Protein AF-A0A5B0Q0F6-F1 (afdb_monomer)

Structure (mmCIF, N/CA/C/O backbone):
data_AF-A0A5B0Q0F6-F1
#
_entry.id   AF-A0A5B0Q0F6-F1
#
loop_
_atom_site.group_PDB
_atom_site.id
_atom_site.type_symbol
_atom_site.label_atom_id
_atom_site.label_alt_id
_atom_site.label_comp_id
_atom_site.label_asym_id
_atom_site.label_entity_id
_atom_site.label_seq_id
_atom_site.pdbx_PDB_ins_code
_atom_site.Cartn_x
_atom_site.Cartn_y
_atom_site.Cartn_z
_atom_site.occupancy
_atom_site.B_iso_or_equiv
_atom_site.auth_seq_id
_atom_site.auth_comp_id
_atom_site.auth_asym_id
_atom_site.auth_atom_id
_atom_site.pdbx_PDB_model_num
ATOM 1 N N . MET A 1 1 ? -13.637 1.872 -4.026 1.00 59.06 1 MET A N 1
ATOM 2 C CA . MET A 1 1 ? -12.327 2.563 -4.069 1.00 59.06 1 MET A CA 1
ATOM 3 C C . MET A 1 1 ? -12.405 4.078 -3.930 1.00 59.06 1 MET A C 1
ATOM 5 O O . MET A 1 1 ? -11.967 4.557 -2.901 1.00 59.06 1 MET A O 1
ATOM 9 N N . LYS A 1 2 ? -12.995 4.832 -4.878 1.00 70.94 2 LYS A N 1
ATOM 10 C CA . LYS A 1 2 ? -13.028 6.317 -4.838 1.00 70.94 2 LYS A CA 1
ATOM 11 C C . LYS A 1 2 ? -13.429 6.903 -3.477 1.00 70.94 2 LYS A C 1
ATOM 13 O O . LYS A 1 2 ? -12.793 7.829 -2.999 1.00 70.94 2 LYS A O 1
ATOM 18 N N . THR A 1 3 ? -14.449 6.335 -2.843 1.00 67.31 3 THR A N 1
ATOM 19 C CA . THR A 1 3 ? -14.882 6.739 -1.502 1.00 67.31 3 THR A CA 1
ATOM 20 C C . THR A 1 3 ? -13.831 6.491 -0.426 1.00 67.31 3 THR A C 1
ATOM 22 O O . THR A 1 3 ? -13.561 7.393 0.353 1.00 67.31 3 THR A O 1
ATOM 25 N N . LEU A 1 4 ? -13.244 5.293 -0.387 1.00 66.88 4 LEU A N 1
ATOM 26 C CA . LEU A 1 4 ? -12.227 4.925 0.602 1.00 66.88 4 LEU A CA 1
ATOM 27 C C . LEU A 1 4 ? -10.978 5.794 0.446 1.00 66.88 4 LEU A C 1
ATOM 29 O O . LEU A 1 4 ? -10.485 6.324 1.432 1.00 66.88 4 LEU A O 1
ATOM 33 N N . LEU A 1 5 ? -10.541 6.022 -0.795 1.00 70.62 5 LEU A N 1
ATOM 34 C CA . LEU A 1 5 ? -9.447 6.945 -1.096 1.00 70.62 5 LEU A CA 1
ATOM 35 C C . LEU A 1 5 ? -9.773 8.360 -0.620 1.00 70.62 5 LEU A C 1
ATOM 37 O O . LEU A 1 5 ? -8.996 8.939 0.123 1.00 70.62 5 LEU A O 1
ATOM 41 N N . ARG A 1 6 ? -10.971 8.874 -0.927 1.00 75.12 6 ARG A N 1
ATOM 42 C CA . ARG A 1 6 ? -11.402 10.198 -0.459 1.00 75.12 6 ARG A CA 1
ATOM 43 C C . ARG A 1 6 ? -11.436 10.301 1.069 1.00 75.12 6 ARG A C 1
ATOM 45 O O . ARG A 1 6 ? -11.128 11.361 1.602 1.00 75.12 6 ARG A O 1
ATOM 52 N N . ILE A 1 7 ? -11.855 9.247 1.771 1.00 69.50 7 ILE A N 1
ATOM 53 C CA . ILE A 1 7 ? -11.843 9.209 3.241 1.00 69.50 7 ILE A CA 1
ATOM 54 C C . ILE A 1 7 ? -10.400 9.228 3.743 1.00 69.50 7 ILE A C 1
ATOM 56 O O . ILE A 1 7 ? -10.080 10.061 4.585 1.00 69.50 7 ILE A O 1
ATOM 60 N N . SER A 1 8 ? -9.537 8.371 3.192 1.00 73.62 8 SER A N 1
ATOM 61 C CA . SER A 1 8 ? -8.112 8.314 3.531 1.00 73.62 8 SER A CA 1
ATOM 62 C C . SER A 1 8 ? -7.435 9.674 3.319 1.00 73.62 8 SER A C 1
ATOM 64 O O . SER A 1 8 ? -6.850 10.225 4.249 1.00 73.62 8 SER A O 1
ATOM 66 N N . ASP A 1 9 ? -7.628 10.298 2.156 1.00 76.25 9 ASP A N 1
ATOM 67 C CA . ASP A 1 9 ? -7.061 11.612 1.839 1.00 76.25 9 ASP A CA 1
ATOM 68 C C . ASP A 1 9 ? -7.563 12.708 2.791 1.00 76.25 9 ASP A C 1
ATOM 70 O O . ASP A 1 9 ? -6.773 13.512 3.275 1.00 76.25 9 ASP A O 1
ATOM 74 N N . LYS A 1 10 ? -8.866 12.734 3.106 1.00 73.44 10 LYS A N 1
ATOM 75 C CA . LYS A 1 10 ? -9.452 13.775 3.970 1.00 73.44 10 LYS A CA 1
ATOM 76 C C . LYS A 1 10 ? -9.156 13.600 5.457 1.00 73.44 10 LYS A C 1
ATOM 78 O O . LYS A 1 10 ? -9.186 14.588 6.184 1.00 73.44 10 LYS A O 1
ATOM 83 N N . LYS A 1 11 ? -9.008 12.363 5.933 1.00 72.31 11 LYS A N 1
ATOM 84 C CA . LYS A 1 11 ? -8.959 12.052 7.372 1.00 72.31 11 LYS A CA 1
ATOM 85 C C . LYS A 1 11 ? -7.580 11.624 7.856 1.00 72.31 11 LYS A C 1
ATOM 87 O O . LYS A 1 11 ? -7.286 11.834 9.023 1.00 72.31 11 LYS A O 1
ATOM 92 N N . ILE A 1 12 ? -6.764 11.041 6.982 1.00 78.00 12 ILE A N 1
ATOM 93 C CA . ILE A 1 12 ? -5.438 10.508 7.319 1.00 78.00 12 ILE A CA 1
ATOM 94 C C . ILE A 1 12 ? -4.343 11.365 6.675 1.00 78.00 12 ILE A C 1
ATOM 96 O O . ILE A 1 12 ? -3.329 11.634 7.306 1.00 78.00 12 ILE A O 1
ATOM 100 N N . ASN A 1 13 ? -4.559 11.825 5.436 1.00 82.12 13 ASN A N 1
ATOM 101 C CA . ASN A 1 13 ? -3.624 12.666 4.681 1.00 82.12 13 ASN A CA 1
ATOM 102 C C . ASN A 1 13 ? -2.187 12.101 4.628 1.00 82.12 13 ASN A C 1
ATOM 104 O O . ASN A 1 13 ? -1.213 12.758 5.001 1.00 82.12 13 ASN A O 1
ATOM 108 N N . LEU A 1 14 ? -2.039 10.872 4.119 1.00 84.19 14 LEU A N 1
ATOM 109 C CA . LEU A 1 14 ? -0.726 10.223 4.010 1.00 84.19 14 LEU A CA 1
ATOM 110 C C . LEU A 1 14 ? 0.275 10.986 3.126 1.00 84.19 14 LEU A C 1
ATOM 112 O O . LEU A 1 14 ? 1.475 10.825 3.315 1.00 84.19 14 LEU A O 1
ATOM 116 N N . GLU A 1 15 ? -0.172 11.835 2.194 1.00 85.25 15 GLU A N 1
ATOM 117 C CA . GLU A 1 15 ? 0.733 12.632 1.343 1.00 85.25 15 GLU A CA 1
ATOM 118 C C . GLU A 1 15 ? 1.610 13.596 2.165 1.00 85.25 15 GLU A C 1
ATOM 120 O O . GLU A 1 15 ? 2.719 13.913 1.743 1.00 85.25 15 GLU A O 1
ATOM 125 N N . GLY A 1 16 ? 1.157 14.019 3.353 1.00 84.50 16 GLY A N 1
ATOM 126 C CA . GLY A 1 16 ? 1.960 14.817 4.283 1.00 84.50 16 GLY A CA 1
ATOM 127 C C . GLY A 1 16 ? 2.971 14.005 5.104 1.00 84.50 16 GLY A C 1
ATOM 128 O O . GLY A 1 16 ? 3.859 14.589 5.721 1.00 84.50 16 GLY A O 1
ATOM 129 N N . ASN A 1 17 ? 2.867 12.672 5.123 1.00 87.56 17 ASN A N 1
ATOM 130 C CA . ASN A 1 17 ? 3.748 11.813 5.909 1.00 87.56 17 ASN A CA 1
ATOM 131 C C . ASN A 1 17 ? 5.067 11.526 5.146 1.00 87.56 17 ASN A C 1
ATOM 133 O O . ASN A 1 17 ? 5.018 11.062 3.999 1.00 87.56 17 ASN A O 1
ATOM 137 N N . PRO A 1 18 ? 6.256 11.757 5.741 1.00 89.06 18 PRO A N 1
ATOM 138 C CA . PRO A 1 18 ? 7.542 11.502 5.082 1.00 89.06 18 PRO A CA 1
ATOM 139 C C . PRO A 1 18 ? 7.825 10.030 4.748 1.00 89.06 18 PRO A C 1
ATOM 141 O O . PRO A 1 18 ? 8.475 9.766 3.734 1.00 89.06 18 PRO A O 1
ATOM 144 N N . LEU A 1 19 ? 7.339 9.075 5.551 1.00 89.12 19 LEU A N 1
ATOM 145 C CA . LEU A 1 19 ? 7.477 7.639 5.265 1.00 89.12 19 LEU A CA 1
ATOM 146 C C . LEU A 1 19 ? 6.750 7.287 3.963 1.00 89.12 19 LEU A C 1
ATOM 148 O O . LEU A 1 19 ? 7.284 6.586 3.109 1.00 89.12 19 LEU A O 1
ATOM 152 N N . PHE A 1 20 ? 5.554 7.841 3.763 1.00 91.44 20 PHE A N 1
ATOM 153 C CA . PHE A 1 20 ? 4.796 7.624 2.536 1.00 91.44 20 PHE A CA 1
ATOM 154 C C . PHE A 1 20 ? 5.386 8.408 1.357 1.00 91.44 20 PHE A C 1
ATOM 156 O O . PHE A 1 20 ? 5.782 7.831 0.347 1.00 91.44 20 PHE A O 1
ATOM 163 N N . SER A 1 21 ? 5.458 9.734 1.467 1.00 89.81 21 SER A N 1
ATOM 164 C CA . SER A 1 21 ? 5.807 10.604 0.338 1.00 89.81 21 SER A CA 1
ATOM 165 C C . SER A 1 21 ? 7.259 10.445 -0.118 1.00 89.81 21 SER A C 1
ATOM 167 O O . SER A 1 21 ? 7.512 10.322 -1.318 1.00 89.81 21 SER A O 1
ATOM 169 N N . LYS A 1 22 ? 8.217 10.416 0.817 1.00 89.56 22 LYS A N 1
ATOM 170 C CA . LYS A 1 22 ? 9.650 10.352 0.500 1.00 89.56 22 LYS A CA 1
ATOM 171 C C . LYS A 1 22 ? 10.151 8.915 0.460 1.00 89.56 22 LYS A C 1
ATOM 173 O O . LYS A 1 22 ? 10.698 8.485 -0.553 1.00 89.56 22 LYS A O 1
ATOM 178 N N . GLN A 1 23 ? 9.971 8.170 1.551 1.00 91.12 23 GLN A N 1
ATOM 179 C CA . GLN A 1 23 ? 10.625 6.866 1.675 1.00 91.12 23 GLN A CA 1
ATOM 180 C C . GLN A 1 23 ? 9.998 5.794 0.789 1.00 91.12 23 GLN A C 1
ATOM 182 O O . GLN A 1 23 ? 10.740 4.971 0.263 1.00 91.12 23 GLN A O 1
ATOM 187 N N . LEU A 1 24 ? 8.678 5.823 0.592 1.00 92.25 24 LEU A N 1
ATOM 188 C CA . LEU A 1 24 ? 7.997 4.908 -0.317 1.00 92.25 24 LEU A CA 1
ATOM 189 C C . LEU A 1 24 ? 7.933 5.478 -1.739 1.00 92.25 24 LEU A C 1
ATOM 191 O O . LEU A 1 24 ? 8.562 4.942 -2.646 1.00 92.25 24 LEU A O 1
ATOM 195 N N . ILE A 1 25 ? 7.190 6.569 -1.953 1.00 95.25 25 ILE A N 1
ATOM 196 C CA . ILE A 1 25 ? 6.821 7.010 -3.308 1.00 95.25 25 ILE A CA 1
ATOM 197 C C . ILE A 1 25 ? 8.011 7.552 -4.108 1.00 95.25 25 ILE A C 1
ATOM 199 O O . ILE A 1 25 ? 8.241 7.084 -5.223 1.00 95.25 25 ILE A O 1
ATOM 203 N N . GLN A 1 26 ? 8.779 8.508 -3.573 1.00 93.62 26 GLN A N 1
ATOM 204 C CA . GLN A 1 26 ? 9.927 9.070 -4.305 1.00 93.62 26 GLN A CA 1
ATOM 205 C C . GLN A 1 26 ? 11.010 8.017 -4.555 1.00 93.62 26 GLN A C 1
ATOM 207 O O . GLN A 1 26 ? 11.518 7.904 -5.670 1.00 93.62 26 GLN A O 1
ATOM 212 N N . ARG A 1 27 ? 11.334 7.203 -3.542 1.00 94.44 27 ARG A N 1
ATOM 213 C CA . ARG A 1 27 ? 12.318 6.124 -3.690 1.00 94.44 27 ARG A CA 1
ATOM 214 C C . ARG A 1 27 ? 11.879 5.095 -4.731 1.00 94.44 27 ARG A C 1
ATOM 216 O O . ARG A 1 27 ? 12.689 4.696 -5.565 1.00 94.44 27 ARG A O 1
ATOM 223 N N . LEU A 1 28 ? 10.605 4.699 -4.718 1.00 93.69 28 LEU A N 1
ATOM 224 C CA . LEU A 1 28 ? 10.065 3.770 -5.706 1.00 93.69 28 LEU A CA 1
ATOM 225 C C . LEU A 1 28 ? 10.138 4.362 -7.113 1.00 93.69 28 LEU A C 1
ATOM 227 O O . LEU A 1 28 ? 10.526 3.659 -8.039 1.00 93.69 28 LEU A O 1
ATOM 231 N N . GLN A 1 29 ? 9.831 5.649 -7.279 1.00 94.19 29 GLN A N 1
ATOM 232 C CA . GLN A 1 29 ? 9.941 6.313 -8.575 1.00 94.19 29 GLN A CA 1
ATOM 233 C C . GLN A 1 29 ? 11.372 6.240 -9.130 1.00 94.19 29 GLN A C 1
ATOM 235 O O . GLN A 1 29 ? 11.552 5.825 -10.273 1.00 94.19 29 GLN A O 1
ATOM 240 N N . ILE A 1 30 ? 12.384 6.554 -8.314 1.00 93.81 30 ILE A N 1
ATOM 241 C CA . ILE A 1 30 ? 13.802 6.477 -8.708 1.00 93.81 30 ILE A CA 1
ATOM 242 C C . ILE A 1 30 ? 14.178 5.051 -9.140 1.00 93.81 30 ILE A C 1
ATOM 244 O O . ILE A 1 30 ? 14.847 4.854 -10.158 1.00 93.81 30 ILE A O 1
ATOM 248 N N . ILE A 1 31 ? 13.729 4.045 -8.386 1.00 92.06 31 ILE A N 1
ATOM 249 C CA . ILE A 1 31 ? 13.982 2.631 -8.686 1.00 92.06 31 ILE A CA 1
ATOM 250 C C . ILE A 1 31 ? 13.322 2.221 -10.004 1.00 92.0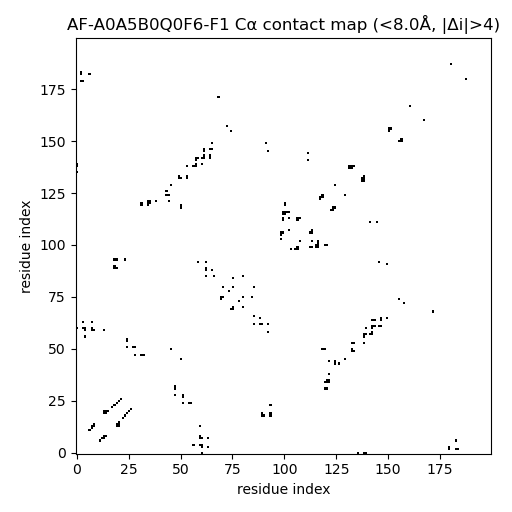6 31 ILE A C 1
ATOM 252 O O . ILE A 1 31 ? 13.969 1.601 -10.845 1.00 92.06 31 ILE A O 1
ATOM 256 N N . LEU A 1 32 ? 12.059 2.592 -10.218 1.00 90.75 32 LEU A N 1
ATOM 257 C CA . LEU A 1 32 ? 11.341 2.281 -11.453 1.00 90.75 32 LEU A CA 1
ATOM 258 C C . LEU A 1 32 ? 11.999 2.949 -12.666 1.00 90.75 32 LEU A C 1
ATOM 260 O O . LEU A 1 32 ? 12.172 2.305 -13.697 1.00 90.75 32 LEU A O 1
ATOM 264 N N . GLU A 1 33 ? 12.419 4.209 -12.547 1.00 90.81 33 GLU A N 1
ATOM 265 C CA . GLU A 1 33 ? 13.146 4.911 -13.612 1.00 90.81 33 GLU A CA 1
ATOM 266 C C . GLU A 1 33 ? 14.483 4.228 -13.928 1.00 90.81 33 GLU A C 1
ATOM 268 O O . GLU A 1 33 ? 14.843 4.074 -15.097 1.00 90.81 33 GLU A O 1
ATOM 273 N N . THR A 1 34 ? 15.196 3.769 -12.898 1.00 90.00 34 THR A N 1
ATOM 274 C CA . THR A 1 34 ? 16.465 3.042 -13.045 1.00 90.00 34 THR A CA 1
ATOM 275 C C . THR A 1 34 ? 16.255 1.690 -13.728 1.00 90.00 34 THR A C 1
ATOM 277 O O . THR A 1 34 ? 16.924 1.386 -14.715 1.00 90.00 34 THR A O 1
ATOM 280 N N . ASN A 1 35 ? 15.280 0.902 -13.269 1.00 87.44 35 ASN A N 1
ATOM 281 C CA . ASN A 1 35 ? 14.977 -0.414 -13.833 1.00 87.44 35 ASN A CA 1
ATOM 282 C C . ASN A 1 35 ? 14.481 -0.318 -15.280 1.00 87.44 35 ASN A C 1
ATOM 284 O O . ASN A 1 35 ? 14.846 -1.150 -16.111 1.00 87.44 35 ASN A O 1
ATOM 288 N N . LEU A 1 36 ? 13.694 0.713 -15.606 1.00 84.75 36 LEU A N 1
ATOM 289 C CA . LEU A 1 36 ? 13.218 0.950 -16.967 1.00 84.75 36 LEU A CA 1
ATOM 290 C C . LEU A 1 36 ? 14.374 1.257 -17.930 1.00 84.75 36 LEU A C 1
ATOM 292 O O . LEU A 1 36 ? 14.376 0.760 -19.056 1.00 84.75 36 LEU A O 1
ATOM 296 N N . ARG A 1 37 ? 15.372 2.044 -17.498 1.00 84.38 37 ARG A N 1
ATOM 297 C CA . ARG A 1 37 ? 16.568 2.352 -18.309 1.00 84.38 37 ARG A CA 1
ATOM 298 C C . ARG A 1 37 ? 17.400 1.108 -18.611 1.00 84.38 37 ARG A C 1
ATOM 300 O O . ARG A 1 37 ? 17.924 0.992 -19.714 1.00 84.38 37 ARG A O 1
ATOM 307 N N . SER A 1 38 ? 17.483 0.186 -17.656 1.00 80.88 38 SER A N 1
ATOM 308 C CA . SER A 1 38 ? 18.230 -1.071 -17.781 1.00 80.88 38 SER A CA 1
ATOM 309 C C . SER A 1 38 ? 17.466 -2.172 -18.535 1.00 80.88 38 SER A C 1
ATOM 311 O O . SER A 1 38 ? 18.017 -3.244 -18.780 1.00 80.88 38 SER A O 1
ATOM 313 N N . CYS A 1 39 ? 16.201 -1.946 -18.906 1.00 74.00 39 CYS A N 1
ATOM 314 C CA . CYS A 1 39 ? 15.372 -2.947 -19.572 1.00 74.00 39 CYS A CA 1
ATOM 315 C C . CYS A 1 39 ? 15.702 -3.057 -21.074 1.00 74.00 39 CYS A C 1
ATOM 317 O O . CYS A 1 39 ? 15.557 -2.100 -21.837 1.00 74.00 39 CYS A O 1
ATOM 319 N N . VAL A 1 40 ? 16.103 -4.256 -21.512 1.00 64.69 40 VAL A N 1
ATOM 320 C CA . VAL A 1 40 ? 16.495 -4.551 -22.906 1.00 64.69 40 VAL A CA 1
ATOM 321 C C . VAL A 1 40 ? 15.284 -4.599 -23.857 1.00 64.69 40 VAL A C 1
ATOM 323 O O . VAL A 1 40 ? 15.408 -4.291 -25.042 1.00 64.69 40 VAL A O 1
ATOM 326 N N . HIS A 1 41 ? 14.087 -4.919 -23.350 1.00 63.12 41 HIS A N 1
ATOM 327 C CA . HIS A 1 41 ? 12.860 -5.047 -24.145 1.00 63.12 41 HIS A CA 1
ATOM 328 C C . HIS A 1 41 ? 11.873 -3.910 -23.846 1.00 63.12 41 HIS A C 1
ATOM 330 O O . HIS A 1 41 ? 11.037 -4.003 -22.954 1.00 63.12 41 HIS A O 1
ATOM 336 N N . LYS A 1 42 ? 11.942 -2.832 -24.636 1.00 57.25 42 LYS A N 1
ATOM 337 C CA . LYS A 1 42 ? 11.097 -1.625 -24.501 1.00 57.25 42 LYS A CA 1
ATOM 338 C C . LYS A 1 42 ? 9.648 -1.785 -25.000 1.00 57.25 42 LYS A C 1
ATOM 340 O O . LYS A 1 42 ? 8.967 -0.793 -25.257 1.00 57.25 42 LYS A O 1
ATOM 345 N N . THR A 1 43 ? 9.152 -3.001 -25.219 1.00 53.50 43 THR A N 1
ATOM 346 C CA . THR A 1 43 ? 7.804 -3.208 -25.768 1.00 53.50 43 THR A CA 1
ATOM 347 C C . THR A 1 43 ? 6.729 -2.925 -24.713 1.00 53.50 43 THR A C 1
ATOM 349 O O . THR A 1 43 ? 6.681 -3.584 -23.683 1.00 53.50 43 THR A O 1
ATOM 352 N N . ARG A 1 44 ? 5.871 -1.921 -24.987 1.00 58.00 44 ARG A N 1
ATOM 353 C CA . ARG A 1 44 ? 4.713 -1.462 -24.178 1.00 58.00 44 ARG A CA 1
ATOM 354 C C . ARG A 1 44 ? 4.916 -1.596 -22.660 1.00 58.00 44 ARG A C 1
ATOM 356 O O . ARG A 1 44 ? 4.136 -2.244 -21.964 1.00 58.00 44 ARG A O 1
ATOM 363 N N . THR A 1 45 ? 5.955 -0.953 -22.143 1.00 61.91 45 THR A N 1
ATOM 364 C CA . THR A 1 45 ? 6.161 -0.814 -20.699 1.00 61.91 45 THR A CA 1
ATOM 365 C C . THR A 1 45 ? 5.053 0.055 -20.102 1.00 61.91 45 THR A C 1
ATOM 367 O O . THR A 1 45 ? 4.719 1.099 -20.666 1.00 61.91 45 THR A O 1
ATOM 370 N N . LEU A 1 46 ? 4.473 -0.373 -18.974 1.00 68.75 46 LEU A N 1
ATOM 371 C CA . LEU A 1 46 ? 3.516 0.437 -18.214 1.00 68.75 46 LEU A CA 1
ATOM 372 C C . LEU A 1 46 ? 4.162 1.790 -17.871 1.00 68.75 46 LEU A C 1
ATOM 374 O O . LEU A 1 46 ? 5.325 1.819 -17.465 1.00 68.75 46 LEU A O 1
ATOM 378 N N . ASP A 1 47 ? 3.423 2.892 -18.008 1.00 81.38 47 ASP A N 1
ATOM 379 C CA . ASP A 1 47 ? 3.913 4.200 -17.564 1.00 81.38 47 ASP A CA 1
ATOM 380 C C . ASP A 1 47 ? 4.202 4.135 -16.054 1.00 81.38 47 ASP A C 1
ATOM 382 O O . ASP A 1 47 ? 3.350 3.709 -15.267 1.00 81.38 47 ASP A O 1
ATOM 386 N N . ILE A 1 48 ? 5.400 4.567 -15.649 1.00 87.00 48 ILE A N 1
ATOM 387 C CA . ILE A 1 48 ? 5.823 4.665 -14.245 1.00 87.00 48 ILE A CA 1
ATOM 388 C C . ILE A 1 48 ? 4.768 5.407 -13.422 1.00 87.00 48 ILE A C 1
ATOM 390 O O . ILE A 1 48 ? 4.475 5.004 -12.298 1.00 87.00 48 ILE A O 1
ATOM 394 N N . LYS A 1 49 ? 4.123 6.432 -13.993 1.00 88.69 49 LYS A N 1
ATOM 395 C CA . LYS A 1 49 ? 3.041 7.174 -13.331 1.00 88.69 49 LYS A CA 1
ATOM 396 C C . LYS A 1 49 ? 1.884 6.270 -12.914 1.00 88.69 49 LYS A C 1
ATOM 398 O O . LYS A 1 49 ? 1.333 6.454 -11.833 1.00 88.69 49 LYS A O 1
ATOM 403 N N . ILE A 1 50 ? 1.535 5.280 -13.734 1.00 86.75 50 ILE A N 1
ATOM 404 C CA . ILE A 1 50 ? 0.461 4.326 -13.434 1.00 86.75 50 ILE A CA 1
ATOM 405 C C . ILE A 1 50 ? 0.890 3.392 -12.303 1.00 86.75 50 ILE A C 1
ATOM 407 O O . ILE A 1 50 ? 0.104 3.153 -11.390 1.00 86.75 50 ILE A O 1
ATOM 411 N N . ILE A 1 51 ? 2.136 2.910 -12.320 1.00 89.00 51 ILE A N 1
ATOM 412 C CA . ILE A 1 51 ? 2.682 2.053 -11.254 1.00 89.00 51 ILE A CA 1
ATOM 413 C C . ILE A 1 51 ? 2.694 2.804 -9.919 1.00 89.00 51 ILE A C 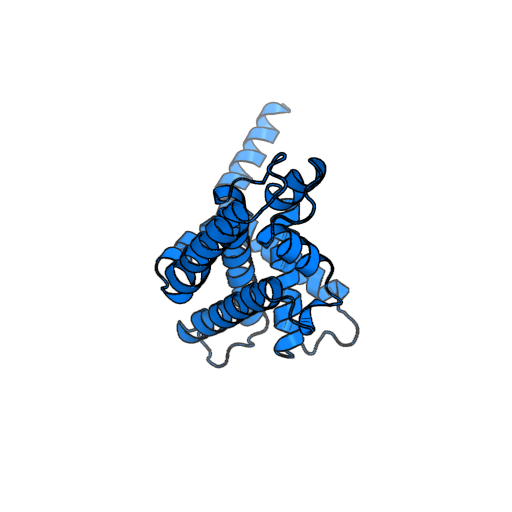1
ATOM 415 O O . ILE A 1 51 ? 2.235 2.286 -8.902 1.00 89.00 51 ILE A O 1
ATOM 419 N N . ILE A 1 52 ? 3.170 4.049 -9.928 1.00 92.12 52 ILE A N 1
ATOM 420 C CA . ILE A 1 52 ? 3.186 4.905 -8.743 1.00 92.12 52 ILE A CA 1
ATOM 421 C C . ILE A 1 52 ? 1.766 5.157 -8.241 1.00 92.12 52 ILE A C 1
ATOM 423 O O . ILE A 1 52 ? 1.513 5.013 -7.046 1.00 92.12 52 ILE A O 1
ATOM 427 N N . GLN A 1 53 ? 0.822 5.476 -9.130 1.00 91.19 53 GLN A N 1
ATOM 428 C CA . GLN A 1 53 ? -0.568 5.684 -8.730 1.00 91.19 53 GLN A CA 1
ATOM 429 C C . GLN A 1 53 ? -1.189 4.414 -8.137 1.00 91.19 53 GLN A C 1
ATOM 431 O O . GLN A 1 53 ? -1.882 4.492 -7.125 1.00 91.19 53 GLN A O 1
ATOM 436 N N . PHE A 1 54 ? -0.896 3.246 -8.712 1.00 91.12 54 PHE A N 1
ATOM 437 C CA . PHE A 1 54 ? -1.315 1.954 -8.174 1.00 91.12 54 PHE A CA 1
ATOM 438 C C . PHE A 1 54 ? -0.815 1.761 -6.735 1.00 91.12 54 PHE A C 1
ATOM 440 O O . PHE A 1 54 ? -1.616 1.489 -5.840 1.00 91.12 54 PHE A O 1
ATOM 447 N N . VAL A 1 55 ? 0.483 1.969 -6.483 1.00 93.62 55 VAL A N 1
ATOM 448 C CA . VAL A 1 55 ? 1.063 1.831 -5.136 1.00 93.62 55 VAL A CA 1
ATOM 449 C C . VAL A 1 55 ? 0.465 2.844 -4.163 1.00 93.62 55 VAL A C 1
ATOM 451 O O . VAL A 1 55 ? 0.122 2.470 -3.038 1.00 93.62 55 VAL A O 1
ATOM 454 N N . LYS A 1 56 ? 0.266 4.101 -4.585 1.00 93.94 56 LYS A N 1
ATOM 455 C CA . LYS A 1 56 ? -0.412 5.122 -3.771 1.00 93.94 56 LYS A CA 1
ATOM 456 C C . LYS A 1 56 ? -1.814 4.675 -3.365 1.00 93.94 56 LYS A C 1
ATOM 458 O O . LYS A 1 56 ? -2.137 4.676 -2.176 1.00 93.94 56 LYS A O 1
ATOM 463 N N . ASP A 1 57 ? -2.633 4.276 -4.333 1.00 91.50 57 ASP A N 1
ATOM 464 C CA . ASP A 1 57 ? -4.038 3.940 -4.106 1.00 91.50 57 ASP A CA 1
ATOM 465 C C . ASP A 1 57 ? -4.192 2.691 -3.234 1.00 91.50 57 ASP A C 1
ATOM 467 O O . ASP A 1 57 ? -5.010 2.664 -2.306 1.00 91.50 57 ASP A O 1
ATOM 471 N N . VAL A 1 58 ? -3.384 1.662 -3.505 1.00 92.38 58 VAL A N 1
ATOM 472 C CA . VAL A 1 58 ? -3.385 0.425 -2.721 1.00 92.38 58 VAL A CA 1
ATOM 473 C C . VAL A 1 58 ? -2.944 0.701 -1.285 1.00 92.38 58 VAL A C 1
ATOM 475 O O . VAL A 1 58 ? -3.617 0.231 -0.368 1.00 92.38 58 VAL A O 1
ATOM 478 N N . THR A 1 59 ? -1.888 1.497 -1.084 1.00 94.56 59 THR A N 1
ATOM 479 C CA . THR A 1 59 ? -1.359 1.849 0.246 1.00 94.56 59 THR A CA 1
ATOM 480 C C . THR A 1 59 ? -2.373 2.636 1.064 1.00 94.56 59 THR A C 1
ATOM 482 O O . THR A 1 59 ? -2.698 2.237 2.178 1.00 94.56 59 THR A O 1
ATOM 485 N N . LYS A 1 60 ? -2.943 3.709 0.500 1.00 91.81 60 LYS A N 1
ATOM 486 C CA . LYS A 1 60 ? -3.960 4.535 1.174 1.00 91.81 60 LYS A CA 1
ATOM 487 C C . LYS A 1 60 ? -5.188 3.732 1.577 1.00 91.81 60 LYS A C 1
ATOM 489 O O . LYS A 1 60 ? -5.735 3.929 2.662 1.00 91.81 60 LYS A O 1
ATOM 494 N N . THR A 1 61 ? -5.627 2.833 0.697 1.00 88.75 61 THR A N 1
ATOM 495 C CA . THR A 1 61 ? -6.788 1.985 0.964 1.00 88.75 61 THR A CA 1
ATOM 496 C C . THR A 1 61 ? -6.460 0.919 2.008 1.00 88.75 61 THR A C 1
ATOM 498 O O . THR A 1 61 ? -7.230 0.761 2.946 1.00 88.75 61 THR A O 1
ATOM 501 N N . ALA A 1 62 ? -5.337 0.207 1.884 1.00 91.56 62 ALA A N 1
ATOM 502 C CA . ALA A 1 62 ? -4.935 -0.824 2.843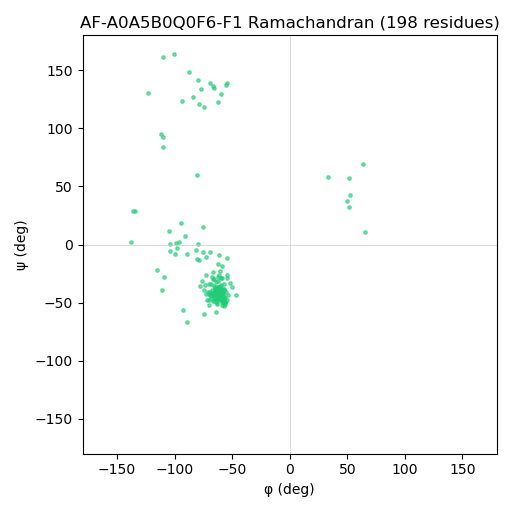 1.00 91.56 62 ALA A CA 1
ATOM 503 C C . ALA A 1 62 ? -4.716 -0.243 4.243 1.00 91.56 62 ALA A C 1
ATOM 505 O O . ALA A 1 62 ? -5.196 -0.811 5.218 1.00 91.56 62 ALA A O 1
ATOM 506 N N . HIS A 1 63 ? -4.074 0.923 4.332 1.00 92.94 63 HIS A N 1
ATOM 507 C CA . HIS A 1 63 ? -3.887 1.650 5.584 1.00 92.94 63 HIS A CA 1
ATOM 508 C C . HIS A 1 63 ? -5.231 1.940 6.260 1.00 92.94 63 HIS A C 1
ATOM 510 O O . HIS A 1 63 ? -5.451 1.517 7.391 1.00 92.94 63 HIS A O 1
ATOM 516 N N . LEU A 1 64 ? -6.184 2.521 5.523 1.00 87.94 64 LEU A N 1
ATOM 517 C CA . LEU A 1 64 ? -7.538 2.756 6.029 1.00 87.94 64 LEU A CA 1
ATOM 518 C C . LEU A 1 64 ? -8.239 1.452 6.458 1.00 87.94 64 LEU A C 1
ATOM 520 O O . LEU A 1 64 ? -8.896 1.430 7.494 1.00 87.94 64 LEU A O 1
ATOM 524 N N . LEU A 1 65 ? -8.101 0.366 5.691 1.00 86.50 65 LEU A N 1
ATOM 525 C CA . LEU A 1 65 ? -8.696 -0.932 6.030 1.00 86.50 65 LEU A CA 1
ATOM 526 C C . LEU A 1 65 ? -8.128 -1.519 7.327 1.00 86.50 65 LEU A C 1
ATOM 528 O O . LEU A 1 65 ? -8.886 -2.070 8.123 1.00 86.50 65 LEU A O 1
ATOM 532 N N . ILE A 1 66 ? -6.821 -1.384 7.555 1.00 88.50 66 ILE A N 1
ATOM 533 C CA . ILE A 1 66 ? -6.171 -1.843 8.787 1.00 88.50 66 ILE A CA 1
ATOM 534 C C . ILE A 1 66 ? -6.637 -1.003 9.982 1.00 88.50 66 ILE A C 1
ATOM 536 O O . ILE A 1 66 ? -6.963 -1.572 11.021 1.00 88.50 66 ILE A O 1
ATOM 540 N N . ILE A 1 67 ? -6.756 0.323 9.833 1.00 85.94 67 ILE A N 1
ATOM 541 C CA . ILE A 1 67 ? -7.332 1.191 10.878 1.00 85.94 67 ILE A CA 1
ATOM 542 C C . ILE A 1 67 ? -8.746 0.738 11.227 1.00 85.94 67 ILE A C 1
ATOM 544 O O . ILE A 1 67 ? -9.049 0.513 12.394 1.00 85.94 67 ILE A O 1
ATOM 548 N N . ILE A 1 68 ? -9.596 0.557 10.213 1.00 80.81 68 ILE A N 1
ATOM 549 C CA . ILE A 1 68 ? -10.973 0.090 10.392 1.00 80.81 68 ILE A CA 1
ATOM 550 C C . ILE A 1 68 ? -10.992 -1.227 11.171 1.00 80.81 68 ILE A C 1
ATOM 552 O O . ILE A 1 68 ? -11.732 -1.350 12.143 1.00 80.81 68 ILE A O 1
ATOM 556 N N . TYR A 1 69 ? -10.160 -2.191 10.778 1.00 82.12 69 TYR A N 1
ATOM 557 C CA . TYR A 1 69 ? -10.062 -3.477 11.460 1.00 82.12 69 TYR A CA 1
ATOM 558 C C . TYR A 1 69 ? -9.666 -3.315 12.936 1.00 82.12 69 TYR A C 1
ATOM 560 O O . TYR A 1 69 ? -10.348 -3.826 13.824 1.00 82.12 69 TYR A O 1
ATOM 568 N N . LEU A 1 70 ? -8.612 -2.547 13.217 1.00 80.00 70 LEU A N 1
ATOM 569 C CA . LEU A 1 70 ? -8.137 -2.293 14.579 1.00 80.00 70 LEU A CA 1
ATOM 570 C C . LEU A 1 70 ? -9.187 -1.606 15.457 1.00 80.00 70 LEU A C 1
ATOM 572 O O . LEU A 1 70 ? -9.319 -1.957 16.632 1.00 80.00 70 LEU A O 1
ATOM 576 N N . SER A 1 71 ? -9.923 -0.642 14.903 1.00 76.44 71 SER A N 1
ATOM 577 C CA . SER A 1 71 ? -10.993 0.060 15.612 1.00 76.44 71 SER A CA 1
ATOM 578 C C . SER A 1 71 ? -12.170 -0.866 15.916 1.00 76.44 71 SER A C 1
ATOM 580 O O . SER A 1 71 ? -12.663 -0.870 17.041 1.00 76.44 71 SER A O 1
ATOM 582 N N . LEU A 1 72 ? -12.593 -1.683 14.946 1.00 73.00 72 LEU A N 1
ATOM 583 C CA . LEU A 1 72 ? -13.735 -2.593 15.091 1.00 73.00 72 LEU A CA 1
ATOM 584 C C . LEU A 1 72 ? -13.500 -3.669 16.146 1.00 73.00 72 LEU A C 1
ATOM 586 O O . LEU A 1 72 ? -14.374 -3.931 16.968 1.00 73.00 72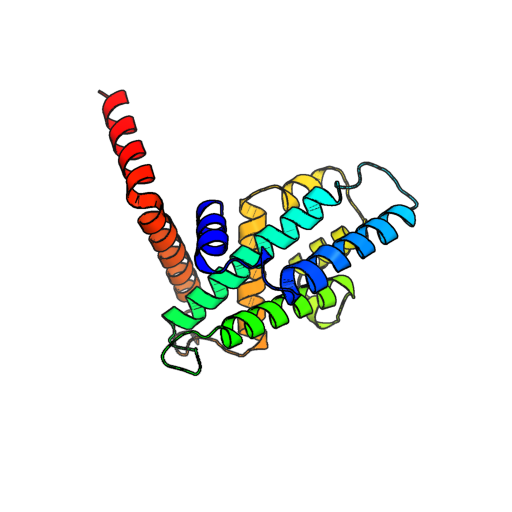 LEU A O 1
ATOM 590 N N . PHE A 1 73 ? -12.314 -4.272 16.140 1.00 71.44 73 PHE A N 1
ATOM 591 C CA . PHE A 1 73 ? -11.980 -5.348 17.069 1.00 71.44 73 PHE A CA 1
ATOM 592 C C . PHE A 1 73 ? -11.341 -4.844 18.367 1.00 71.44 73 PHE A C 1
ATOM 594 O O . PHE A 1 73 ? -10.883 -5.654 19.166 1.00 71.44 73 PHE A O 1
ATOM 601 N N . LYS A 1 74 ? -11.299 -3.519 18.587 1.00 66.75 74 LYS A N 1
ATOM 602 C CA . LYS A 1 74 ? -10.637 -2.888 19.742 1.00 66.75 74 LYS A CA 1
ATOM 603 C C . LYS A 1 74 ? -9.204 -3.395 19.970 1.00 66.75 74 LYS A C 1
ATOM 605 O O . LYS A 1 74 ? -8.756 -3.559 21.094 1.00 66.75 74 LYS A O 1
ATOM 610 N N . GLN A 1 75 ? -8.472 -3.647 18.884 1.00 63.56 75 GLN A N 1
ATOM 611 C CA . GLN A 1 75 ? -7.116 -4.216 18.911 1.00 63.56 75 GLN A CA 1
ATOM 612 C C . GLN A 1 75 ? -6.005 -3.150 18.873 1.00 63.56 75 GLN A C 1
ATOM 614 O O . GLN A 1 75 ? -4.861 -3.439 18.500 1.00 63.56 75 GLN A O 1
ATOM 619 N N . HIS A 1 76 ? -6.345 -1.906 19.194 1.00 61.69 76 HIS A N 1
ATOM 620 C CA . HIS A 1 76 ? -5.409 -0.803 19.391 1.00 61.69 76 HIS A CA 1
ATOM 621 C C . HIS A 1 76 ? -4.941 -0.810 20.856 1.00 61.69 76 HIS A C 1
ATOM 623 O O . HIS A 1 76 ? -5.656 -1.307 21.722 1.00 61.69 76 HIS A O 1
ATOM 629 N N . ARG A 1 77 ? -3.695 -0.381 21.114 1.00 58.72 77 ARG A N 1
ATOM 630 C CA . ARG A 1 77 ? -3.095 -0.474 22.462 1.00 58.72 77 ARG A CA 1
ATOM 631 C C . ARG A 1 77 ? -3.775 0.461 23.462 1.00 58.72 77 ARG A C 1
ATOM 633 O O . ARG A 1 77 ? -3.904 0.094 24.623 1.00 58.72 77 ARG A O 1
ATOM 640 N N . ASP A 1 78 ? -4.214 1.616 22.977 1.00 58.69 78 ASP A N 1
ATOM 641 C CA . ASP A 1 78 ? -4.872 2.663 23.752 1.00 58.69 78 ASP A CA 1
ATOM 642 C C . ASP A 1 78 ? -6.356 2.752 23.363 1.00 58.69 78 ASP A C 1
ATOM 644 O O . ASP A 1 78 ? -6.735 2.306 22.283 1.00 58.69 78 ASP A O 1
ATOM 648 N N . GLU A 1 79 ? -7.207 3.358 24.199 1.00 59.69 79 GLU A N 1
ATOM 649 C CA . GLU A 1 79 ? -8.640 3.566 23.894 1.00 59.69 79 GLU A CA 1
ATOM 650 C C . GLU A 1 79 ? -8.882 4.462 22.664 1.00 59.69 79 GLU A C 1
ATOM 652 O O . GLU A 1 79 ? -9.977 4.484 22.099 1.00 59.69 79 GLU A O 1
ATOM 657 N N . VAL A 1 80 ? -7.856 5.210 22.244 1.00 64.81 80 VAL A N 1
ATOM 658 C CA . VAL A 1 80 ? -7.895 6.141 21.118 1.00 64.81 80 VAL A CA 1
ATOM 659 C C . VAL A 1 80 ? -6.808 5.763 20.121 1.00 64.81 80 VAL A C 1
ATOM 661 O O . VAL A 1 80 ? -5.646 5.610 20.479 1.00 64.81 80 VAL A O 1
ATOM 664 N N . PHE A 1 81 ? -7.180 5.648 18.847 1.00 70.06 81 PHE A N 1
ATOM 665 C CA . PHE A 1 81 ? -6.232 5.423 17.758 1.00 70.06 81 PHE A CA 1
ATOM 666 C C . PHE A 1 81 ? -5.241 6.596 17.640 1.00 70.06 81 PHE A C 1
ATOM 668 O O . PHE A 1 81 ? -5.659 7.741 17.447 1.00 70.06 81 PHE A O 1
ATOM 675 N N . THR A 1 82 ? -3.938 6.320 17.736 1.00 78.00 82 THR A N 1
ATOM 676 C CA . THR A 1 82 ? -2.895 7.358 17.795 1.00 78.00 82 THR A CA 1
ATOM 677 C C . THR A 1 82 ? -2.185 7.588 16.455 1.00 78.00 82 THR A C 1
ATOM 679 O O . THR A 1 82 ? -2.216 6.757 15.544 1.00 78.00 82 THR A O 1
ATOM 682 N N . LEU A 1 83 ? -1.466 8.715 16.335 1.00 79.38 83 LEU A N 1
ATOM 683 C CA . LEU A 1 83 ? -0.573 8.969 15.194 1.00 79.38 83 LEU A CA 1
ATOM 684 C C . LEU A 1 83 ? 0.494 7.871 15.061 1.00 79.38 83 LEU A C 1
ATOM 686 O O . LEU A 1 83 ? 0.789 7.429 13.955 1.00 79.38 83 LEU A O 1
ATOM 690 N N . LYS A 1 84 ? 1.013 7.385 16.192 1.00 81.75 84 LYS A N 1
ATOM 691 C CA . LYS A 1 84 ? 2.003 6.308 16.232 1.00 81.75 84 LYS A CA 1
ATOM 692 C C . LYS A 1 84 ? 1.435 4.993 15.698 1.00 81.75 84 LYS A C 1
ATOM 694 O O . LYS A 1 84 ? 2.122 4.292 14.964 1.00 81.75 84 LYS A O 1
ATOM 699 N N . ASP A 1 85 ? 0.178 4.667 16.004 1.00 82.94 85 ASP A N 1
ATOM 700 C CA . ASP A 1 85 ? -0.485 3.496 15.416 1.00 82.94 85 ASP A CA 1
ATOM 701 C C . ASP A 1 85 ? -0.582 3.623 13.893 1.00 82.94 85 ASP A C 1
ATOM 703 O O . ASP A 1 85 ? -0.283 2.675 13.168 1.00 82.94 85 ASP A O 1
ATOM 707 N N . SER A 1 86 ? -0.934 4.813 13.401 1.00 86.06 86 SER A N 1
ATOM 708 C CA . SER A 1 86 ? -0.950 5.109 11.967 1.00 86.06 86 SER A CA 1
ATOM 709 C C . SER A 1 86 ? 0.427 4.943 11.317 1.00 86.06 86 SER A C 1
ATOM 711 O O . SER A 1 86 ? 0.515 4.390 10.219 1.00 86.06 86 SER A O 1
ATOM 713 N N . GLU A 1 87 ? 1.492 5.407 11.971 1.00 88.62 87 GLU A N 1
ATOM 714 C CA . GLU A 1 87 ? 2.869 5.270 11.487 1.00 88.62 87 GLU A CA 1
ATOM 715 C C . GLU A 1 87 ? 3.329 3.813 11.473 1.00 88.62 87 GLU A C 1
ATOM 717 O O . GLU A 1 87 ? 3.855 3.375 10.457 1.00 88.62 87 GLU A O 1
ATOM 722 N N . ASN A 1 88 ? 3.028 3.029 12.512 1.00 90.81 88 ASN A N 1
ATOM 723 C CA . ASN A 1 88 ? 3.355 1.599 12.558 1.00 90.81 88 ASN A CA 1
ATOM 724 C C . ASN A 1 88 ? 2.684 0.817 11.414 1.00 90.81 88 ASN A C 1
ATOM 726 O O . ASN A 1 88 ? 3.284 -0.077 10.817 1.00 90.81 88 ASN A O 1
ATOM 730 N N . ILE A 1 89 ? 1.425 1.141 11.087 1.00 92.31 89 ILE A N 1
ATOM 731 C CA . ILE A 1 89 ? 0.730 0.529 9.941 1.00 92.31 89 ILE A CA 1
ATOM 732 C C . ILE A 1 89 ? 1.444 0.898 8.639 1.00 92.31 89 ILE A C 1
ATOM 734 O O . ILE A 1 89 ? 1.615 0.054 7.760 1.00 92.31 89 ILE A O 1
ATOM 738 N N . LEU A 1 90 ? 1.841 2.162 8.498 1.00 93.75 90 LEU A N 1
ATOM 739 C CA . LEU A 1 90 ? 2.517 2.644 7.302 1.00 93.75 90 LEU A CA 1
ATOM 740 C C . LEU A 1 90 ? 3.916 2.036 7.149 1.00 93.75 90 LEU A C 1
ATOM 742 O O . LEU A 1 90 ? 4.285 1.675 6.035 1.00 93.75 90 LEU A O 1
ATOM 746 N N . GLU A 1 91 ? 4.657 1.880 8.243 1.00 94.88 91 GLU A N 1
ATOM 747 C CA . GLU A 1 91 ? 5.951 1.200 8.285 1.00 94.88 91 GLU A CA 1
ATOM 748 C C . GLU A 1 91 ? 5.813 -0.255 7.834 1.00 94.88 91 GLU A C 1
ATOM 750 O O . GLU A 1 91 ? 6.493 -0.665 6.897 1.00 94.88 91 GLU A O 1
ATOM 755 N N . PHE A 1 92 ? 4.829 -0.990 8.365 1.00 95.69 92 PHE A N 1
ATOM 756 C CA . PHE A 1 92 ? 4.513 -2.339 7.891 1.00 95.69 92 PHE A CA 1
ATOM 757 C C . PHE A 1 92 ? 4.214 -2.380 6.380 1.00 95.69 92 PHE A C 1
ATOM 759 O O . PHE A 1 92 ? 4.720 -3.252 5.669 1.00 95.69 92 PHE A O 1
ATOM 766 N N . ILE A 1 93 ? 3.388 -1.460 5.861 1.00 95.75 93 ILE A N 1
ATOM 767 C CA . ILE A 1 93 ? 3.064 -1.436 4.424 1.00 95.75 93 ILE A CA 1
ATOM 768 C C . ILE A 1 93 ? 4.322 -1.122 3.601 1.00 95.75 93 ILE A C 1
ATOM 770 O O . ILE A 1 93 ? 4.528 -1.721 2.545 1.00 95.75 93 ILE A O 1
ATOM 774 N N . ASN A 1 94 ? 5.169 -0.210 4.080 1.00 95.00 94 ASN A N 1
ATOM 775 C CA . ASN A 1 94 ? 6.421 0.162 3.431 1.00 95.00 94 ASN A CA 1
ATOM 776 C C . ASN A 1 94 ? 7.382 -1.035 3.360 1.00 95.00 94 ASN A C 1
ATOM 778 O O . ASN A 1 94 ? 7.839 -1.385 2.275 1.00 95.00 94 ASN A O 1
ATOM 782 N N . GLU A 1 95 ? 7.611 -1.717 4.484 1.00 95.62 95 GLU A N 1
ATOM 783 C CA . GLU A 1 95 ? 8.386 -2.963 4.541 1.00 95.62 95 GLU A CA 1
ATOM 784 C C . GLU A 1 95 ? 7.824 -4.024 3.595 1.00 95.62 95 GLU A C 1
ATOM 786 O O . GLU A 1 95 ? 8.581 -4.689 2.894 1.00 95.62 95 GLU A O 1
ATOM 791 N N . THR A 1 96 ? 6.497 -4.149 3.523 1.00 96.38 96 THR A N 1
ATOM 792 C CA . THR A 1 96 ? 5.844 -5.104 2.624 1.00 96.38 96 THR A CA 1
ATOM 793 C C . THR A 1 96 ? 6.156 -4.789 1.160 1.00 96.38 96 THR A C 1
ATOM 795 O O . THR A 1 96 ? 6.530 -5.685 0.408 1.00 96.38 96 THR A O 1
ATOM 798 N N . TRP A 1 97 ? 6.045 -3.527 0.728 1.00 96.62 97 TRP A N 1
ATOM 799 C CA . TRP A 1 97 ? 6.386 -3.150 -0.650 1.00 96.62 97 TRP A CA 1
ATOM 800 C C . TRP A 1 97 ? 7.853 -3.416 -0.984 1.00 96.62 97 TRP A C 1
ATOM 802 O O . TRP A 1 97 ? 8.140 -3.906 -2.079 1.00 96.62 97 TRP A O 1
ATOM 812 N N . TRP A 1 98 ? 8.768 -3.127 -0.056 1.00 95.75 98 TRP A N 1
ATOM 813 C CA . TRP A 1 98 ? 10.194 -3.372 -0.270 1.00 95.75 98 TRP A CA 1
ATOM 814 C C . TRP A 1 98 ? 10.535 -4.855 -0.268 1.00 95.75 98 TRP A C 1
ATOM 816 O O . TRP A 1 98 ? 11.232 -5.304 -1.172 1.00 95.75 98 TRP A O 1
ATOM 826 N N . GLY A 1 99 ? 9.950 -5.641 0.632 1.00 95.88 99 GLY A N 1
ATOM 827 C CA . GLY A 1 99 ? 10.103 -7.091 0.622 1.00 95.88 99 GLY A CA 1
ATOM 828 C C . GLY A 1 99 ? 9.581 -7.728 -0.669 1.00 95.88 99 GLY A C 1
ATOM 829 O O . GLY A 1 99 ? 10.199 -8.653 -1.189 1.00 95.88 99 GLY A O 1
ATOM 830 N N . ILE A 1 100 ? 8.497 -7.200 -1.249 1.00 95.06 100 ILE A N 1
ATOM 831 C CA . ILE A 1 100 ? 8.018 -7.620 -2.576 1.00 95.06 100 ILE A CA 1
ATOM 832 C C . ILE A 1 100 ? 9.031 -7.263 -3.666 1.00 95.06 100 ILE A C 1
ATOM 834 O O . ILE A 1 100 ? 9.317 -8.088 -4.528 1.00 95.06 100 ILE A O 1
ATOM 838 N N . TYR A 1 101 ? 9.559 -6.038 -3.655 1.00 92.94 101 TYR A N 1
ATOM 839 C CA . TYR A 1 101 ? 10.556 -5.595 -4.631 1.00 92.94 101 TYR A CA 1
ATOM 840 C C . TYR A 1 101 ? 11.833 -6.454 -4.586 1.00 92.94 101 TYR A C 1
ATOM 842 O O . TYR A 1 101 ? 12.374 -6.833 -5.628 1.00 92.94 101 TYR A O 1
ATOM 850 N N . GLU A 1 102 ? 12.288 -6.793 -3.384 1.00 93.75 102 GLU A N 1
ATOM 851 C CA . GLU A 1 102 ? 13.505 -7.565 -3.124 1.00 93.75 102 GLU A CA 1
ATOM 852 C C . GLU A 1 102 ? 13.326 -9.079 -3.326 1.00 93.75 102 GLU A C 1
ATOM 854 O O . GLU A 1 102 ? 14.290 -9.821 -3.177 1.00 93.75 102 GLU A O 1
ATOM 859 N N . ASP A 1 103 ? 12.128 -9.544 -3.707 1.00 92.06 103 ASP A N 1
ATOM 860 C CA . ASP A 1 103 ? 11.766 -10.971 -3.752 1.00 92.06 103 ASP A CA 1
ATOM 861 C C . ASP A 1 103 ? 12.066 -11.696 -2.426 1.00 92.06 103 ASP A C 1
ATOM 863 O O . ASP A 1 103 ? 12.581 -12.817 -2.408 1.00 92.06 103 ASP A O 1
ATOM 867 N N . SER A 1 104 ? 11.742 -11.056 -1.297 1.00 95.00 104 SER A N 1
ATOM 868 C CA . SER A 1 104 ? 11.916 -11.656 0.027 1.00 95.00 10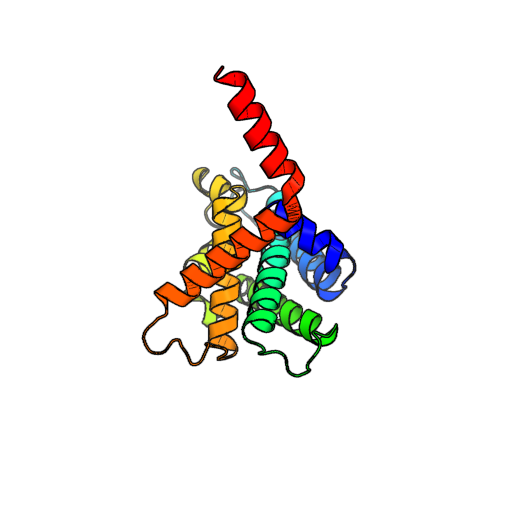4 SER A CA 1
ATOM 869 C C . SER A 1 104 ? 11.207 -13.022 0.105 1.00 95.00 104 SER A C 1
ATOM 871 O O . SER A 1 104 ? 10.066 -13.145 -0.366 1.00 95.00 104 SER A O 1
ATOM 873 N N . PRO A 1 105 ? 11.821 -14.047 0.739 1.00 92.94 105 PRO A N 1
ATOM 874 C CA . PRO A 1 105 ? 11.249 -15.392 0.834 1.00 92.94 105 PRO A CA 1
ATOM 875 C C . PRO A 1 105 ? 9.832 -15.448 1.418 1.00 92.94 105 PRO A C 1
ATOM 877 O O . PRO A 1 105 ? 9.062 -16.349 1.083 1.00 92.94 105 PRO A O 1
ATOM 880 N N . GLU A 1 106 ? 9.463 -14.465 2.242 1.00 91.44 106 GLU A N 1
ATOM 881 C CA . GLU A 1 106 ? 8.116 -14.286 2.799 1.00 91.44 106 GLU A CA 1
ATOM 882 C C . GLU A 1 106 ? 7.017 -14.239 1.717 1.00 91.44 106 GLU A C 1
ATOM 884 O O . GLU A 1 106 ? 5.882 -14.677 1.936 1.00 91.44 106 GLU A O 1
ATOM 889 N N . PHE A 1 107 ? 7.353 -13.771 0.512 1.00 93.00 107 PHE A N 1
ATOM 890 C CA . PHE A 1 107 ? 6.418 -13.602 -0.600 1.00 93.00 107 PHE A CA 1
ATOM 891 C C . PHE A 1 107 ? 6.452 -14.748 -1.622 1.00 93.00 107 PHE A C 1
ATOM 893 O O . PHE A 1 107 ? 5.661 -14.745 -2.572 1.00 93.00 107 PHE A O 1
ATOM 900 N N . ASN A 1 108 ? 7.282 -15.779 -1.415 1.00 87.81 108 ASN A N 1
ATOM 901 C CA . ASN A 1 108 ? 7.445 -16.894 -2.359 1.00 87.81 108 ASN A CA 1
ATOM 902 C C . ASN A 1 108 ? 6.149 -17.663 -2.642 1.00 87.81 108 ASN A C 1
ATOM 904 O O . ASN A 1 108 ? 5.972 -18.181 -3.743 1.00 87.81 108 ASN A O 1
ATOM 908 N N . ASN A 1 109 ? 5.215 -17.696 -1.692 1.00 87.94 109 ASN A N 1
ATOM 909 C CA . ASN A 1 109 ? 3.929 -18.388 -1.837 1.00 87.94 109 ASN A CA 1
ATOM 910 C C . ASN A 1 109 ? 2.751 -17.426 -2.070 1.00 87.94 109 ASN A C 1
ATOM 912 O O . ASN A 1 109 ? 1.593 -17.825 -1.987 1.00 87.94 109 ASN A O 1
ATOM 916 N N . LYS A 1 110 ? 3.025 -16.146 -2.356 1.00 91.31 110 LYS A N 1
ATOM 917 C CA . LYS A 1 110 ? 2.007 -15.104 -2.535 1.00 91.31 110 LYS A CA 1
ATOM 918 C C . LYS A 1 110 ? 1.960 -14.654 -3.996 1.00 91.31 110 LYS A C 1
ATOM 920 O O . LYS A 1 110 ? 2.686 -13.757 -4.418 1.00 91.31 110 LYS A O 1
ATOM 925 N N . ASP A 1 111 ? 1.060 -15.243 -4.783 1.00 89.75 111 ASP A N 1
ATOM 926 C CA . ASP A 1 111 ? 0.942 -14.953 -6.225 1.00 89.75 111 ASP A CA 1
ATOM 927 C C . ASP A 1 111 ? 0.691 -13.475 -6.541 1.00 89.75 111 ASP A C 1
ATOM 929 O O . ASP A 1 111 ? 1.170 -12.952 -7.549 1.00 89.75 111 ASP A O 1
ATOM 933 N N . TRP A 1 112 ? -0.050 -12.777 -5.678 1.00 88.94 112 TRP A N 1
ATOM 934 C CA . TRP A 1 112 ? -0.281 -11.343 -5.827 1.00 88.94 112 TRP A CA 1
ATOM 935 C C . TRP A 1 112 ? 1.024 -10.542 -5.694 1.00 88.94 112 TRP A C 1
ATOM 937 O O . TRP A 1 112 ? 1.254 -9.635 -6.489 1.00 88.94 112 TRP A O 1
ATOM 947 N N . ALA A 1 113 ? 1.910 -10.915 -4.767 1.00 92.88 113 ALA A N 1
ATOM 948 C CA . ALA A 1 113 ? 3.202 -10.266 -4.570 1.00 92.88 113 ALA A CA 1
ATOM 949 C C . ALA A 1 113 ? 4.129 -10.502 -5.768 1.00 92.88 113 ALA A C 1
ATOM 951 O O . ALA A 1 113 ? 4.706 -9.554 -6.295 1.00 92.88 113 ALA A O 1
ATOM 952 N N . LYS A 1 114 ? 4.172 -11.732 -6.301 1.00 90.19 114 LYS A N 1
ATOM 953 C CA . LYS A 1 114 ? 4.935 -12.051 -7.523 1.00 90.19 114 LYS A CA 1
ATOM 954 C C . LYS A 1 114 ? 4.519 -11.194 -8.720 1.00 90.19 114 LYS A C 1
ATOM 956 O O . LYS A 1 114 ? 5.369 -10.777 -9.503 1.00 90.19 114 LYS A O 1
ATOM 961 N N . LYS A 1 115 ? 3.217 -10.922 -8.878 1.00 87.19 115 LYS A N 1
ATOM 962 C CA . LYS A 1 115 ? 2.704 -10.046 -9.950 1.00 87.19 115 LYS A CA 1
ATOM 963 C C . LYS A 1 115 ? 3.226 -8.614 -9.811 1.00 87.19 115 LYS A C 1
ATOM 965 O O . LYS A 1 115 ? 3.570 -8.003 -10.817 1.00 87.19 115 LYS A O 1
ATOM 970 N N . VAL A 1 116 ? 3.309 -8.099 -8.585 1.00 89.31 116 VAL A N 1
ATOM 971 C CA . VAL A 1 116 ? 3.856 -6.763 -8.305 1.00 89.31 116 VAL A CA 1
ATOM 972 C C . VAL A 1 116 ? 5.377 -6.740 -8.473 1.00 89.31 116 VAL A C 1
ATOM 974 O O . VAL A 1 116 ? 5.891 -5.815 -9.088 1.00 89.31 116 VAL A O 1
ATOM 977 N N . SER A 1 117 ? 6.111 -7.749 -7.998 1.00 90.81 117 SER A N 1
ATOM 978 C CA . SER A 1 117 ? 7.571 -7.800 -8.183 1.00 90.81 117 SER A CA 1
ATOM 979 C C . SER A 1 117 ? 7.945 -7.748 -9.669 1.00 90.81 117 SER A C 1
ATOM 981 O O . SER A 1 117 ? 8.732 -6.902 -10.102 1.00 90.81 117 SER A O 1
ATOM 983 N N . LYS A 1 118 ? 7.269 -8.564 -10.490 1.00 86.56 118 LYS A N 1
ATOM 984 C CA . LYS A 1 118 ? 7.409 -8.532 -11.954 1.00 86.56 118 LYS A CA 1
ATOM 985 C C . LYS A 1 118 ? 7.100 -7.151 -12.541 1.00 86.56 118 LYS A C 1
ATOM 987 O O . LYS A 1 118 ? 7.819 -6.704 -13.434 1.00 86.56 118 LYS A O 1
ATOM 992 N N . LEU A 1 119 ? 6.087 -6.455 -12.011 1.00 85.50 119 LEU A N 1
ATOM 993 C CA . LEU A 1 119 ? 5.779 -5.067 -12.371 1.00 85.50 119 LEU A CA 1
ATOM 994 C C . LEU A 1 119 ? 6.950 -4.124 -12.089 1.00 85.50 119 LEU A C 1
ATOM 996 O O . LEU A 1 119 ? 7.371 -3.403 -12.989 1.00 85.50 119 LEU A O 1
ATOM 1000 N N . PHE A 1 120 ? 7.501 -4.147 -10.877 1.00 87.56 120 PHE A N 1
ATOM 1001 C CA . PHE A 1 120 ? 8.586 -3.242 -10.483 1.00 87.56 120 PHE A CA 1
ATOM 1002 C C . PHE A 1 120 ? 9.898 -3.489 -11.239 1.00 87.56 120 PHE A C 1
ATOM 1004 O O . PHE A 1 120 ? 10.725 -2.584 -11.375 1.00 87.56 120 PHE A O 1
ATOM 1011 N N . LYS A 1 121 ? 10.084 -4.709 -11.748 1.00 86.69 121 LYS A N 1
ATOM 1012 C CA . LYS A 1 121 ? 11.267 -5.119 -12.514 1.00 86.69 121 LYS A CA 1
ATOM 1013 C C . LYS A 1 121 ? 11.068 -5.023 -14.026 1.00 86.69 121 LYS A C 1
ATOM 1015 O O . LYS A 1 121 ? 11.967 -5.395 -14.773 1.00 86.69 121 LYS A O 1
ATOM 1020 N N . PHE A 1 122 ? 9.904 -4.549 -14.484 1.00 80.94 122 PHE A N 1
ATOM 1021 C CA . PHE A 1 122 ? 9.521 -4.522 -15.902 1.00 80.94 122 PHE A CA 1
ATOM 1022 C C . PHE A 1 122 ? 9.679 -5.889 -16.588 1.00 80.94 122 PHE A C 1
ATOM 1024 O O . PHE A 1 122 ? 9.973 -5.986 -17.779 1.00 80.94 122 PHE A O 1
ATOM 1031 N N . GLN A 1 123 ? 9.473 -6.966 -15.830 1.00 77.12 123 GLN A N 1
ATOM 1032 C CA . GLN A 1 123 ? 9.557 -8.330 -16.325 1.00 77.12 123 GLN A CA 1
ATOM 1033 C C . GLN A 1 123 ? 8.160 -8.792 -16.750 1.00 77.12 123 GLN A C 1
ATOM 1035 O O . GLN A 1 123 ? 7.232 -8.827 -15.947 1.00 77.12 123 GLN A O 1
ATOM 1040 N N . TRP A 1 124 ? 8.022 -9.210 -18.012 1.00 58.78 124 TRP A N 1
ATOM 1041 C CA . TRP A 1 124 ? 6.849 -9.942 -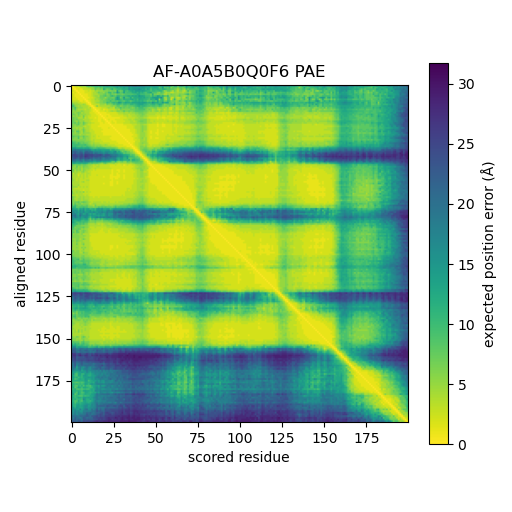18.515 1.00 58.78 124 TRP A CA 1
ATOM 1042 C C . TRP A 1 124 ? 5.506 -9.176 -18.493 1.00 58.78 124 TRP A C 1
ATOM 1044 O O . TRP A 1 124 ? 4.545 -9.542 -17.811 1.00 58.78 124 TRP A O 1
ATOM 1054 N N . PHE A 1 125 ? 5.396 -8.158 -19.351 1.00 57.88 125 PHE A N 1
ATOM 1055 C CA . PHE A 1 125 ? 4.120 -7.527 -19.703 1.00 57.88 125 PHE A CA 1
ATOM 1056 C C . PHE A 1 125 ? 3.745 -7.852 -21.147 1.00 57.88 125 PHE A C 1
ATOM 1058 O O . PHE A 1 125 ? 3.982 -7.071 -22.062 1.00 57.88 125 PHE A O 1
ATOM 1065 N N . GLN A 1 126 ? 3.120 -9.011 -21.367 1.00 53.31 126 GLN A N 1
ATOM 1066 C CA . GLN A 1 126 ? 2.246 -9.129 -22.533 1.00 53.31 126 GLN A CA 1
ATOM 1067 C C . GLN A 1 126 ? 1.023 -8.237 -22.279 1.00 53.31 126 GLN A C 1
ATOM 1069 O O . GLN A 1 126 ? 0.548 -8.152 -21.145 1.00 53.31 126 GLN A O 1
ATOM 1074 N N . GLY A 1 127 ? 0.566 -7.514 -23.308 1.00 53.56 127 GLY A N 1
ATOM 1075 C CA . GLY A 1 127 ? -0.321 -6.342 -23.194 1.00 53.56 127 GLY A CA 1
ATOM 1076 C C . GLY A 1 127 ? -1.632 -6.531 -22.415 1.00 53.56 127 GLY A C 1
ATOM 1077 O O . GLY A 1 127 ? -2.274 -5.545 -22.065 1.00 53.56 127 GLY A O 1
ATOM 1078 N N . THR A 1 128 ? -2.007 -7.765 -22.089 1.00 51.50 128 THR A N 1
ATOM 1079 C CA . THR A 1 128 ? -3.111 -8.114 -21.195 1.00 51.50 128 THR A CA 1
ATOM 1080 C C . THR A 1 128 ? -2.868 -7.728 -19.733 1.00 51.50 128 THR A C 1
ATOM 1082 O O . THR A 1 128 ? -3.825 -7.397 -19.064 1.00 51.50 128 THR A O 1
ATOM 1085 N N . ASN A 1 129 ? -1.651 -7.639 -19.192 1.00 61.06 129 ASN A N 1
ATOM 1086 C CA . ASN A 1 129 ? -1.490 -7.369 -17.745 1.00 61.06 129 ASN A CA 1
ATOM 1087 C C . ASN A 1 129 ? -1.766 -5.909 -17.310 1.00 61.06 129 ASN A C 1
ATOM 1089 O O . ASN A 1 129 ? -1.800 -5.628 -16.113 1.00 61.06 129 ASN A O 1
ATOM 1093 N N . TYR A 1 130 ? -1.998 -4.978 -18.243 1.00 65.69 130 TYR A N 1
ATOM 1094 C CA . TYR A 1 130 ? -2.235 -3.556 -17.943 1.00 65.69 130 TYR A CA 1
ATOM 1095 C C . TYR A 1 130 ? -3.516 -3.305 -17.125 1.00 65.69 130 TYR A C 1
ATOM 1097 O O . TYR A 1 130 ? -3.531 -2.456 -16.227 1.00 65.69 130 TYR A O 1
ATOM 1105 N N . TYR A 1 131 ? -4.594 -4.053 -17.399 1.00 69.69 131 TYR A N 1
ATOM 1106 C CA . TYR A 1 131 ? -5.872 -3.863 -16.701 1.00 69.69 131 TYR A CA 1
ATOM 1107 C C . TYR A 1 131 ? -5.764 -4.209 -15.211 1.00 69.69 131 TYR A C 1
ATOM 1109 O O . TYR A 1 131 ? -6.400 -3.564 -14.385 1.00 69.69 131 TYR A O 1
ATOM 1117 N N . ILE A 1 132 ? -4.881 -5.142 -14.834 1.00 70.38 132 ILE A N 1
ATOM 1118 C CA . ILE A 1 132 ? -4.688 -5.565 -13.437 1.00 70.38 132 ILE A CA 1
ATOM 1119 C C . ILE A 1 132 ? -4.258 -4.392 -12.543 1.00 70.38 132 ILE A C 1
ATOM 1121 O O . ILE A 1 132 ? -4.573 -4.364 -11.356 1.00 70.38 132 ILE A O 1
ATOM 1125 N N . PHE A 1 133 ? -3.565 -3.400 -13.098 1.00 72.06 133 PHE A N 1
ATOM 1126 C CA . PHE A 1 133 ? -3.011 -2.283 -12.327 1.00 72.06 133 PHE A CA 1
ATOM 1127 C C . PHE A 1 133 ? -3.808 -0.986 -12.479 1.00 72.06 133 PHE A C 1
ATOM 1129 O O . PHE A 1 133 ? -3.549 -0.015 -11.775 1.00 72.06 133 PHE A O 1
ATOM 1136 N N . THR A 1 134 ? -4.810 -0.976 -13.360 1.00 70.81 134 THR A N 1
ATOM 1137 C CA . THR A 1 134 ? -5.681 0.182 -13.610 1.00 70.81 134 THR A CA 1
ATOM 1138 C C . THR A 1 134 ? -7.135 -0.071 -13.208 1.00 70.81 134 THR A C 1
ATOM 1140 O O . THR A 1 134 ? -7.878 0.872 -12.921 1.00 70.81 134 THR A O 1
ATOM 1143 N N . GLU A 1 135 ? -7.559 -1.333 -13.115 1.00 78.75 135 GLU A N 1
ATOM 1144 C CA . GLU A 1 135 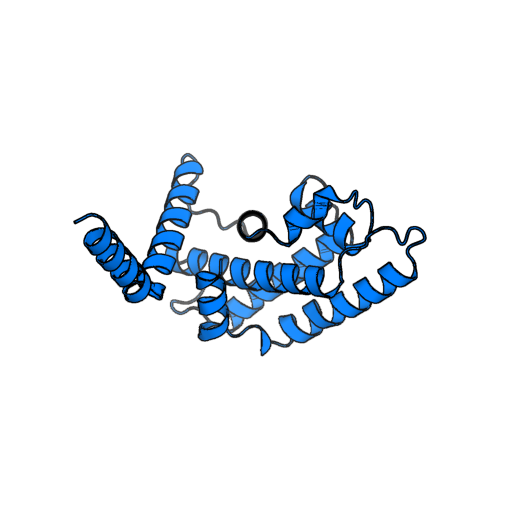? -8.910 -1.688 -12.706 1.00 78.75 135 GLU A CA 1
ATOM 1145 C C . GLU A 1 135 ? -9.128 -1.559 -11.200 1.00 78.75 135 GLU A C 1
ATOM 1147 O O . GLU A 1 135 ? -8.397 -2.085 -10.357 1.00 78.75 135 GLU A O 1
ATOM 1152 N N . ARG A 1 136 ? -10.255 -0.934 -10.846 1.00 73.00 136 ARG A N 1
ATOM 1153 C CA . ARG A 1 136 ? -10.653 -0.730 -9.446 1.00 73.00 136 ARG A CA 1
ATOM 1154 C C . ARG A 1 136 ? -10.820 -2.028 -8.668 1.00 73.00 136 ARG A C 1
ATOM 1156 O O . ARG A 1 136 ? -10.544 -2.038 -7.471 1.00 73.00 136 ARG A O 1
ATOM 1163 N N . ARG A 1 137 ? -11.301 -3.086 -9.328 1.00 73.56 137 ARG A N 1
ATOM 1164 C CA . ARG A 1 137 ? -11.488 -4.401 -8.706 1.00 73.56 137 ARG A CA 1
ATOM 1165 C C . ARG A 1 137 ? -10.146 -4.956 -8.242 1.00 73.56 137 ARG A C 1
ATOM 1167 O O . ARG A 1 137 ? -10.034 -5.406 -7.109 1.00 73.56 137 ARG A O 1
ATOM 1174 N N . CYS A 1 138 ? -9.121 -4.845 -9.080 1.00 77.69 138 CYS A N 1
ATOM 1175 C CA . CYS A 1 138 ? -7.786 -5.311 -8.750 1.00 77.69 138 CYS A CA 1
ATOM 1176 C C . CYS A 1 138 ? -7.161 -4.494 -7.620 1.00 77.69 138 CYS A C 1
ATOM 1178 O O . CYS A 1 138 ? -6.648 -5.091 -6.678 1.00 77.69 138 CYS A O 1
ATOM 1180 N N . LEU A 1 139 ? -7.291 -3.161 -7.636 1.00 83.06 139 LEU A N 1
ATOM 1181 C CA . LEU A 1 139 ? -6.835 -2.325 -6.518 1.00 83.06 139 LEU A CA 1
ATOM 1182 C C . LEU A 1 139 ? -7.450 -2.795 -5.182 1.00 83.06 139 LEU A C 1
ATOM 1184 O O . LEU A 1 139 ? -6.745 -2.902 -4.183 1.00 83.06 139 LEU A O 1
ATOM 1188 N N . GLN A 1 140 ? -8.753 -3.113 -5.160 1.00 81.00 140 GLN A N 1
ATOM 1189 C CA . GLN A 1 140 ? -9.427 -3.619 -3.955 1.00 81.00 140 GLN A CA 1
ATOM 1190 C C . GLN A 1 140 ? -8.868 -4.970 -3.510 1.00 81.00 140 GLN A C 1
ATOM 1192 O O . GLN A 1 140 ? -8.615 -5.161 -2.322 1.00 81.00 140 GLN A O 1
ATOM 1197 N N . THR A 1 141 ? -8.644 -5.886 -4.453 1.00 85.31 141 THR A N 1
ATOM 1198 C CA . THR A 1 141 ? -8.025 -7.184 -4.170 1.00 85.31 141 THR A CA 1
ATOM 1199 C C . THR A 1 141 ? -6.630 -7.018 -3.567 1.00 85.31 141 THR A C 1
ATOM 1201 O O . THR A 1 141 ? -6.329 -7.655 -2.564 1.00 85.31 141 THR A O 1
ATOM 1204 N N . PHE A 1 142 ? -5.794 -6.130 -4.112 1.00 90.06 142 PHE A N 1
ATOM 1205 C CA . PHE A 1 142 ? -4.457 -5.871 -3.569 1.00 90.06 142 PHE A CA 1
ATOM 1206 C C . PHE A 1 142 ? -4.497 -5.259 -2.168 1.00 90.06 142 PHE A C 1
ATOM 1208 O O . PHE A 1 142 ? -3.779 -5.721 -1.284 1.00 90.06 142 PHE A O 1
ATOM 1215 N N . SER A 1 143 ? -5.367 -4.276 -1.927 1.00 90.25 143 SER A N 1
ATOM 1216 C CA . SER A 1 143 ? -5.523 -3.696 -0.588 1.00 90.25 143 SER A CA 1
ATOM 1217 C C . SER A 1 143 ? -6.012 -4.716 0.440 1.00 90.25 143 SER A C 1
ATOM 1219 O O . SER A 1 143 ? -5.572 -4.690 1.585 1.00 90.25 143 SER A O 1
ATOM 1221 N N . HIS A 1 144 ? -6.889 -5.638 0.036 1.00 86.94 144 HIS A N 1
ATOM 1222 C CA . HIS A 1 144 ? -7.338 -6.725 0.900 1.00 86.94 144 HIS A CA 1
ATOM 1223 C C . HIS A 1 144 ? -6.225 -7.746 1.176 1.00 86.94 144 HIS A C 1
ATOM 1225 O O . HIS A 1 144 ? -6.052 -8.163 2.316 1.00 86.94 144 HIS A O 1
ATOM 1231 N N . ASN A 1 145 ? -5.417 -8.090 0.169 1.00 92.00 145 ASN A N 1
ATOM 1232 C CA . ASN A 1 145 ? -4.260 -8.967 0.354 1.00 92.00 145 ASN A CA 1
ATOM 1233 C C . ASN A 1 145 ? -3.248 -8.384 1.351 1.00 92.00 145 ASN A C 1
ATOM 1235 O O . ASN A 1 145 ? -2.713 -9.131 2.166 1.00 92.00 145 ASN A O 1
ATOM 1239 N N . LEU A 1 146 ? -3.023 -7.064 1.332 1.00 93.44 146 LEU A N 1
ATOM 1240 C CA . LEU A 1 146 ? -2.190 -6.390 2.335 1.00 93.44 146 LEU A CA 1
ATOM 1241 C C . LEU A 1 146 ? -2.785 -6.479 3.744 1.00 93.44 146 LEU A C 1
ATOM 1243 O O . LEU A 1 146 ? -2.049 -6.737 4.690 1.00 93.44 146 LEU A O 1
ATOM 1247 N N . LEU A 1 147 ? -4.104 -6.315 3.896 1.00 90.88 147 LEU A N 1
ATOM 1248 C CA . LEU A 1 147 ? -4.778 -6.496 5.186 1.00 90.88 147 LEU A CA 1
ATOM 1249 C C . LEU A 1 147 ? -4.625 -7.932 5.709 1.00 90.88 147 LEU A C 1
ATOM 1251 O O . LEU A 1 147 ? -4.294 -8.121 6.877 1.00 90.88 147 LEU A O 1
ATOM 1255 N N . ILE A 1 148 ? -4.851 -8.941 4.859 1.00 89.00 148 ILE A N 1
ATOM 1256 C CA . ILE A 1 148 ? -4.662 -10.351 5.235 1.00 89.00 148 ILE A CA 1
ATOM 1257 C C . ILE A 1 148 ? -3.215 -10.579 5.669 1.00 89.00 148 ILE A C 1
ATOM 1259 O O . ILE A 1 148 ? -2.974 -11.138 6.735 1.00 89.00 148 ILE A O 1
ATOM 1263 N N . HIS A 1 149 ? -2.256 -10.099 4.879 1.00 92.19 149 HIS A N 1
ATOM 1264 C CA . HIS A 1 149 ? -0.843 -10.255 5.189 1.00 92.19 149 HIS A CA 1
ATOM 1265 C C . HIS A 1 149 ? -0.456 -9.586 6.516 1.00 92.19 149 HIS A C 1
ATOM 1267 O O . HIS A 1 149 ? 0.266 -10.170 7.320 1.00 92.19 149 HIS A O 1
ATOM 1273 N N . TRP A 1 150 ? -0.995 -8.398 6.787 1.00 93.00 150 TRP A N 1
ATOM 1274 C CA . TRP A 1 150 ? -0.817 -7.717 8.065 1.00 93.00 150 TRP A CA 1
ATOM 1275 C C . TRP A 1 150 ? -1.369 -8.537 9.238 1.00 93.00 150 TRP A C 1
ATOM 1277 O O . TRP A 1 150 ? -0.695 -8.673 10.261 1.00 93.00 150 TRP A O 1
ATOM 1287 N N . LYS A 1 151 ? -2.562 -9.132 9.090 1.00 88.81 151 LYS A N 1
ATOM 1288 C CA . LYS A 1 151 ? -3.156 -10.016 10.109 1.00 88.81 151 LYS A CA 1
ATOM 1289 C C . LYS A 1 151 ? -2.277 -11.237 10.376 1.00 88.81 151 LYS A C 1
ATOM 1291 O O . LYS A 1 151 ? -2.028 -11.553 11.535 1.00 88.81 151 LYS A O 1
ATOM 1296 N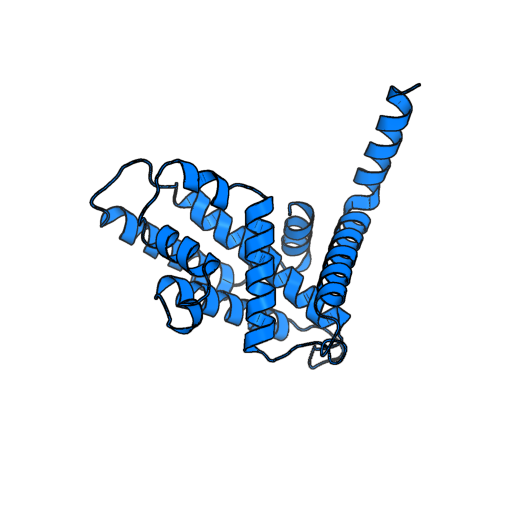 N . GLU A 1 152 ? -1.786 -11.884 9.317 1.00 88.00 152 GLU A N 1
ATOM 1297 C CA . GLU A 1 152 ? -0.875 -13.033 9.412 1.00 88.00 152 GLU A CA 1
ATOM 1298 C C . GLU A 1 152 ? 0.402 -12.672 10.178 1.00 88.00 152 GLU A C 1
ATOM 1300 O O . GLU A 1 152 ? 0.761 -13.366 11.127 1.00 88.00 152 GLU A O 1
ATOM 1305 N N . ARG A 1 153 ? 1.059 -11.563 9.811 1.00 87.62 153 ARG A N 1
ATOM 1306 C CA . ARG A 1 153 ? 2.345 -11.157 10.398 1.00 87.62 153 ARG A CA 1
ATOM 1307 C C . ARG A 1 153 ? 2.220 -10.685 11.846 1.00 87.62 153 ARG A C 1
ATOM 1309 O O . ARG A 1 153 ? 3.124 -10.900 12.645 1.00 87.62 153 ARG A O 1
ATOM 1316 N N . THR A 1 154 ? 1.110 -10.037 12.195 1.00 85.56 154 THR A N 1
ATOM 1317 C CA . THR A 1 154 ? 0.882 -9.518 13.556 1.00 85.56 154 THR A CA 1
ATOM 1318 C C . THR A 1 154 ? 0.204 -10.519 14.488 1.00 85.56 154 THR A C 1
ATOM 1320 O O . THR A 1 154 ? 0.069 -10.238 15.677 1.00 85.56 154 THR A O 1
ATOM 1323 N N . GLY A 1 155 ? -0.263 -11.659 13.968 1.00 79.00 155 GLY A N 1
ATOM 1324 C CA . GLY A 1 155 ? -1.058 -12.626 14.726 1.00 79.00 155 GLY A CA 1
ATOM 1325 C C . GLY A 1 155 ? -2.425 -12.091 15.173 1.00 79.00 155 GLY A C 1
ATOM 1326 O O . GLY A 1 155 ? -3.093 -12.729 15.983 1.00 79.00 155 GLY A O 1
ATOM 1327 N N . LYS A 1 156 ? -2.862 -10.930 14.662 1.00 71.50 156 LYS A N 1
ATOM 1328 C CA . LYS A 1 156 ? -4.107 -10.250 15.050 1.00 71.50 156 LYS A CA 1
ATOM 1329 C C . LYS A 1 156 ? -5.329 -10.852 14.361 1.00 71.50 156 LYS A C 1
ATOM 1331 O O . LYS A 1 156 ? -6.058 -10.181 13.629 1.00 71.50 156 LYS A O 1
ATOM 1336 N N . PHE A 1 157 ? -5.570 -12.131 14.599 1.00 65.75 157 PHE A N 1
ATOM 1337 C CA . PHE A 1 157 ? -6.841 -12.768 14.271 1.00 65.75 157 PHE A CA 1
ATOM 1338 C C . PHE A 1 157 ? -7.863 -12.419 15.359 1.00 65.75 157 PHE A C 1
ATOM 1340 O O . PHE A 1 157 ? -7.505 -12.309 16.528 1.00 65.75 157 PHE A O 1
ATOM 1347 N N . SER A 1 158 ? -9.125 -12.180 15.001 1.00 53.84 158 SER A N 1
ATOM 1348 C CA . SER A 1 158 ? -10.171 -12.055 16.022 1.00 53.84 158 SER A CA 1
ATOM 1349 C C . SER A 1 158 ? -10.370 -13.414 16.706 1.00 53.84 158 SER A C 1
ATOM 1351 O O . SER A 1 158 ? -10.422 -14.439 16.026 1.00 53.84 158 SER A O 1
ATOM 1353 N N . ASP A 1 159 ? -10.497 -13.465 18.035 1.00 47.50 159 ASP A N 1
ATOM 1354 C CA . ASP A 1 159 ? -10.686 -14.731 18.776 1.00 47.50 159 ASP A CA 1
ATOM 1355 C C . ASP A 1 159 ? -11.942 -15.512 18.333 1.00 47.50 159 ASP A C 1
ATOM 1357 O O . ASP A 1 159 ? -12.024 -16.730 18.490 1.00 47.50 159 ASP A O 1
ATOM 1361 N N . CYS A 1 160 ? -12.887 -14.847 17.662 1.00 42.16 160 CYS A N 1
ATOM 1362 C CA . CYS A 1 160 ? -14.070 -15.461 17.056 1.00 42.16 160 CYS A CA 1
ATOM 1363 C C . CYS A 1 160 ? -13.772 -16.367 15.837 1.00 42.16 160 CYS A C 1
ATOM 1365 O O . CYS A 1 160 ? -14.686 -16.992 15.299 1.00 42.16 160 CYS A O 1
ATOM 1367 N N . SER A 1 161 ? -12.528 -16.428 15.348 1.00 43.41 161 SER A N 1
ATOM 1368 C CA . SER A 1 161 ? -12.213 -16.917 13.995 1.00 43.41 161 SER A CA 1
ATOM 1369 C C . SER A 1 161 ? -11.754 -18.375 13.877 1.00 43.41 161 SER A C 1
ATOM 1371 O O . SER A 1 161 ? -11.633 -18.853 12.748 1.00 43.41 161 SER A O 1
ATOM 1373 N N . ARG A 1 162 ? -11.591 -19.140 14.971 1.00 44.97 162 ARG A N 1
ATOM 1374 C CA . ARG A 1 162 ? -11.160 -20.559 14.880 1.00 44.97 162 ARG A CA 1
ATOM 1375 C C . ARG A 1 162 ? -12.124 -21.485 14.110 1.00 44.97 162 ARG A C 1
ATOM 1377 O O . ARG A 1 162 ? -11.728 -22.596 13.781 1.00 44.97 162 ARG A O 1
ATOM 1384 N N . GLY A 1 163 ? -13.330 -21.029 13.752 1.00 46.09 163 GLY A N 1
ATOM 1385 C CA . GLY A 1 163 ? -14.255 -21.751 12.859 1.00 46.09 163 GLY A CA 1
ATOM 1386 C C . GLY A 1 163 ? -14.993 -20.902 11.810 1.00 46.09 163 GLY A C 1
ATOM 1387 O O . GLY A 1 163 ? -15.811 -21.443 11.073 1.00 46.09 163 GLY A O 1
ATOM 1388 N N . TYR A 1 164 ? -14.733 -19.589 11.718 1.00 45.44 164 TYR A N 1
ATOM 1389 C CA . TYR A 1 164 ? -15.649 -18.621 11.078 1.00 45.44 164 TYR A CA 1
ATOM 1390 C C . TYR A 1 164 ? -14.969 -17.594 10.145 1.00 45.44 164 TYR A C 1
ATOM 1392 O O . TYR A 1 164 ? -15.486 -16.493 9.948 1.00 45.44 164 TYR A O 1
ATOM 1400 N N . GLN A 1 165 ? -13.836 -17.937 9.518 1.00 50.03 165 GLN A N 1
ATOM 1401 C CA . GLN A 1 165 ? -13.097 -17.044 8.597 1.00 50.03 165 GLN A CA 1
ATOM 1402 C C . GLN A 1 165 ? -13.957 -16.427 7.474 1.00 50.03 165 GLN A C 1
ATOM 1404 O O . GLN A 1 165 ? -13.723 -15.289 7.068 1.00 50.03 165 GLN A O 1
ATOM 1409 N N . LYS A 1 166 ? -14.975 -17.147 6.983 1.00 49.34 166 LYS A N 1
ATOM 1410 C CA . LYS A 1 166 ? -15.888 -16.655 5.936 1.00 49.34 166 LYS A CA 1
ATOM 1411 C C . LYS A 1 166 ? -16.736 -15.470 6.425 1.00 49.34 166 LYS A C 1
ATOM 1413 O O . LYS A 1 166 ? -16.804 -14.439 5.767 1.00 49.34 166 LYS A O 1
ATOM 1418 N N . THR A 1 167 ? -17.275 -15.585 7.634 1.00 53.38 167 THR A N 1
ATOM 1419 C CA . THR A 1 167 ? -18.102 -14.569 8.307 1.00 53.38 167 THR A CA 1
ATOM 1420 C C . THR A 1 167 ? -17.330 -13.302 8.647 1.00 53.38 167 THR A C 1
ATOM 1422 O O . THR A 1 167 ? -17.886 -12.217 8.540 1.00 53.38 167 THR A O 1
ATOM 1425 N N . GLU A 1 168 ? -16.052 -13.406 9.024 1.00 55.06 168 GLU A N 1
ATOM 1426 C CA . GLU A 1 168 ? -15.225 -12.230 9.326 1.00 55.06 168 GLU A CA 1
ATOM 1427 C C . GLU A 1 168 ? -15.007 -11.373 8.067 1.00 55.06 168 GLU A C 1
ATOM 1429 O O . GLU A 1 168 ? -15.147 -10.152 8.117 1.00 55.06 168 GLU A O 1
ATOM 1434 N N . ASN A 1 169 ? -14.758 -12.012 6.918 1.00 59.00 169 ASN A N 1
ATOM 1435 C CA . ASN A 1 169 ? -14.662 -11.327 5.629 1.00 59.00 169 ASN A CA 1
ATOM 1436 C C . ASN A 1 169 ? -15.995 -10.706 5.195 1.00 59.00 169 ASN A C 1
ATOM 1438 O O . ASN A 1 169 ? -16.001 -9.560 4.746 1.00 59.00 169 ASN A O 1
ATOM 1442 N N . ASP A 1 170 ? -17.116 -11.405 5.377 1.00 61.12 170 ASP A N 1
ATOM 1443 C CA . ASP A 1 170 ? -18.445 -10.872 5.055 1.00 61.12 170 ASP A CA 1
ATOM 1444 C C . ASP A 1 170 ? -18.809 -9.670 5.944 1.00 61.12 170 ASP A C 1
ATOM 1446 O O . ASP A 1 170 ? -19.374 -8.686 5.463 1.00 61.12 170 ASP A O 1
ATOM 1450 N N . MET A 1 171 ? -18.413 -9.693 7.221 1.00 62.59 171 MET A N 1
ATOM 1451 C CA . MET A 1 171 ? -18.612 -8.583 8.156 1.00 62.59 171 MET A CA 1
ATOM 1452 C C . MET A 1 171 ? -17.756 -7.370 7.777 1.00 62.59 171 MET A C 1
ATOM 1454 O O . MET A 1 171 ? -18.246 -6.242 7.755 1.00 62.59 171 MET A O 1
ATOM 1458 N N . LEU A 1 172 ? -16.492 -7.596 7.411 1.00 64.81 172 LEU A N 1
ATOM 1459 C CA . LEU A 1 172 ? -15.563 -6.549 6.984 1.00 64.81 172 LEU A CA 1
ATOM 1460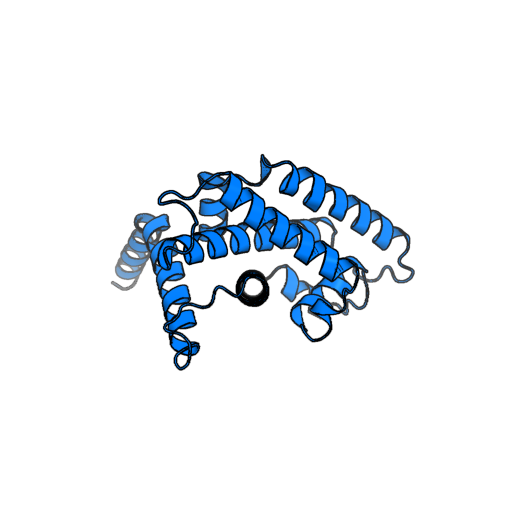 C C . LEU A 1 172 ? -16.017 -5.920 5.658 1.00 64.81 172 LEU A C 1
ATOM 1462 O O . LEU A 1 172 ? -16.022 -4.698 5.524 1.00 64.81 172 LEU A O 1
ATOM 1466 N N . VAL A 1 173 ? -16.497 -6.732 4.710 1.00 64.19 173 VAL A N 1
ATOM 1467 C CA . VAL A 1 173 ? -17.139 -6.266 3.469 1.00 64.19 173 VAL A CA 1
ATOM 1468 C C . VAL A 1 173 ? -18.423 -5.491 3.771 1.00 64.19 173 VAL A C 1
ATOM 1470 O O . VAL A 1 173 ? -18.619 -4.405 3.223 1.00 64.19 173 VAL A O 1
ATOM 1473 N N . GLY A 1 174 ? -19.275 -5.997 4.664 1.00 65.19 174 GLY A N 1
ATOM 1474 C CA . GLY A 1 174 ? -20.492 -5.320 5.111 1.00 65.19 174 GLY A CA 1
ATOM 1475 C C . GLY A 1 174 ? -20.203 -3.948 5.720 1.00 65.19 174 GLY A C 1
ATOM 1476 O O . GLY A 1 174 ? -20.861 -2.965 5.380 1.00 65.19 174 GLY A O 1
ATOM 1477 N N . LEU A 1 175 ? -19.160 -3.844 6.540 1.00 66.31 175 LEU A N 1
ATOM 1478 C CA . LEU A 1 175 ? -18.753 -2.603 7.195 1.00 66.31 175 LEU A CA 1
ATOM 1479 C C . LEU A 1 175 ? -18.080 -1.625 6.231 1.00 66.31 175 LEU A C 1
ATOM 1481 O O . LEU A 1 175 ? -18.391 -0.437 6.269 1.00 66.31 175 LEU A O 1
ATOM 1485 N N . ILE A 1 176 ? -17.242 -2.101 5.303 1.00 66.69 176 ILE A N 1
ATOM 1486 C CA . ILE A 1 176 ? -16.741 -1.275 4.193 1.00 66.69 176 ILE A CA 1
ATOM 1487 C C . ILE A 1 176 ? -17.922 -0.712 3.396 1.00 66.69 176 ILE A C 1
ATOM 1489 O O . ILE A 1 176 ? -17.935 0.478 3.081 1.00 66.69 176 ILE A O 1
ATOM 1493 N N . ASN A 1 177 ? -18.929 -1.536 3.097 1.00 64.56 177 ASN A N 1
ATOM 1494 C CA . ASN A 1 177 ? -20.122 -1.101 2.379 1.00 64.56 177 ASN A CA 1
ATOM 1495 C C . ASN A 1 177 ? -20.917 -0.061 3.179 1.00 64.56 177 ASN A C 1
ATOM 1497 O O . ASN A 1 177 ? -21.302 0.957 2.604 1.00 64.56 177 ASN A O 1
ATOM 1501 N N . MET A 1 178 ? -21.086 -0.242 4.494 1.00 64.75 178 MET A N 1
ATOM 1502 C CA . MET A 1 178 ? -21.719 0.761 5.358 1.00 64.75 178 MET A CA 1
ATOM 1503 C C . MET A 1 178 ? -20.926 2.068 5.405 1.00 64.75 178 MET A C 1
ATOM 1505 O O . MET A 1 178 ? -21.505 3.136 5.236 1.00 64.75 178 MET A O 1
ATOM 1509 N N . MET A 1 179 ? -19.602 2.026 5.567 1.00 66.62 179 MET A N 1
ATOM 1510 C CA . MET A 1 179 ? -18.776 3.239 5.571 1.00 66.62 179 MET A CA 1
ATOM 1511 C C . MET A 1 179 ? -18.832 3.962 4.230 1.00 66.62 179 MET A C 1
ATOM 1513 O O . MET A 1 179 ? -18.904 5.192 4.187 1.00 66.62 179 MET A O 1
ATOM 1517 N N . VAL A 1 180 ? -18.831 3.210 3.126 1.00 65.06 180 VAL A N 1
ATOM 1518 C CA . VAL A 1 180 ? -18.978 3.770 1.782 1.00 65.06 180 VAL A CA 1
ATOM 1519 C C . VAL A 1 180 ? -20.349 4.417 1.600 1.00 65.06 180 VAL A C 1
ATOM 1521 O O . VAL A 1 180 ? -20.418 5.508 1.020 1.00 65.06 180 VAL A O 1
ATOM 1524 N N . PHE A 1 181 ? -21.398 3.765 2.107 1.00 63.50 181 PHE A N 1
ATOM 1525 C CA . PHE A 1 181 ? -22.771 4.251 2.095 1.00 63.50 181 PHE A CA 1
ATOM 1526 C C . PHE A 1 181 ? -22.913 5.528 2.920 1.00 63.50 181 PHE A C 1
ATOM 1528 O O . PHE A 1 181 ? -23.231 6.566 2.354 1.00 63.50 181 PHE A O 1
ATOM 1535 N N . HIS A 1 182 ? -22.576 5.507 4.210 1.00 66.81 182 HIS A N 1
ATOM 1536 C CA . HIS A 1 182 ? -22.693 6.670 5.092 1.00 66.81 182 HIS A CA 1
ATOM 1537 C C . HIS A 1 182 ? -21.828 7.848 4.631 1.00 66.81 182 HIS A C 1
ATOM 1539 O O . HIS A 1 182 ? -22.282 8.988 4.639 1.00 66.81 182 HIS A O 1
ATOM 1545 N N . SER A 1 183 ? -20.619 7.591 4.122 1.00 59.72 183 SER A N 1
ATOM 1546 C CA . SER A 1 183 ? -19.746 8.656 3.610 1.00 59.72 183 SER A CA 1
ATOM 1547 C C . SER A 1 183 ? -20.211 9.259 2.277 1.00 59.72 183 SER A C 1
ATOM 1549 O O . SER A 1 183 ? -19.640 10.255 1.838 1.00 59.72 183 SER A O 1
ATOM 1551 N N . ASN A 1 184 ? -21.195 8.668 1.590 1.00 63.91 184 ASN A N 1
ATOM 1552 C CA . ASN A 1 184 ? -21.804 9.215 0.365 1.00 63.91 184 ASN A CA 1
ATOM 1553 C C . ASN A 1 184 ? -23.329 9.140 0.393 1.00 63.91 184 ASN A C 1
ATOM 1555 O O . ASN A 1 184 ? -23.948 9.015 -0.665 1.00 63.91 184 ASN A O 1
ATOM 1559 N N . HIS A 1 185 ? -23.921 9.184 1.583 1.00 68.31 185 HIS A N 1
ATOM 1560 C CA . HIS A 1 185 ? -25.329 8.869 1.771 1.00 68.31 185 HIS A CA 1
ATOM 1561 C C . HIS A 1 185 ? -26.217 9.745 0.884 1.00 68.31 185 HIS A C 1
ATOM 1563 O O . HIS A 1 185 ? -27.004 9.229 0.098 1.00 68.31 185 HIS A O 1
ATOM 1569 N N . GLU A 1 186 ? -25.999 11.061 0.908 1.00 67.69 186 GLU A N 1
ATOM 1570 C CA . GLU A 1 186 ? -26.736 12.013 0.072 1.00 67.69 186 GLU A CA 1
ATOM 1571 C C . GLU A 1 186 ? -26.599 11.717 -1.424 1.00 67.69 186 GLU A C 1
ATOM 1573 O O . GLU A 1 186 ? -27.591 11.683 -2.145 1.00 67.69 186 GLU A O 1
ATOM 1578 N N . THR A 1 187 ? -25.387 11.442 -1.911 1.00 70.44 187 THR A N 1
ATOM 1579 C CA . THR A 1 187 ? -25.149 11.135 -3.329 1.00 70.44 187 THR A CA 1
ATOM 1580 C C . THR A 1 187 ? -25.839 9.841 -3.760 1.00 70.44 187 THR A C 1
ATOM 1582 O O . THR A 1 187 ? -26.370 9.759 -4.867 1.00 70.44 187 THR A O 1
ATOM 1585 N N . ILE A 1 188 ? -25.823 8.815 -2.908 1.00 69.12 188 ILE A N 1
ATOM 1586 C CA . ILE A 1 188 ? -26.456 7.523 -3.191 1.00 69.12 188 ILE A CA 1
ATOM 1587 C C . ILE A 1 188 ? -27.977 7.680 -3.177 1.00 69.12 188 ILE A C 1
ATOM 1589 O O . ILE A 1 188 ? -28.634 7.281 -4.139 1.00 69.12 188 ILE A O 1
ATOM 1593 N N . MET A 1 189 ? -28.525 8.335 -2.155 1.00 73.44 189 MET A N 1
ATOM 1594 C CA . MET A 1 189 ? -29.963 8.579 -2.026 1.00 73.44 189 MET A CA 1
ATOM 1595 C C . MET A 1 189 ? -30.505 9.457 -3.160 1.00 73.44 189 MET A C 1
ATOM 1597 O O . MET A 1 189 ? -31.556 9.146 -3.717 1.00 73.44 189 MET A O 1
ATOM 1601 N N . ASN A 1 190 ? -29.750 10.471 -3.595 1.00 71.31 190 ASN A N 1
ATOM 1602 C CA . ASN A 1 190 ? -30.107 11.313 -4.742 1.00 71.31 190 ASN A CA 1
ATOM 1603 C C . ASN A 1 190 ? -30.104 10.561 -6.082 1.00 71.31 190 ASN A C 1
ATOM 1605 O O . ASN A 1 190 ? -30.849 10.910 -6.996 1.00 71.31 190 ASN A O 1
ATOM 1609 N N . ASN A 1 191 ? -29.271 9.531 -6.233 1.00 69.81 191 ASN A N 1
ATOM 1610 C CA . ASN A 1 191 ? -29.285 8.694 -7.434 1.00 69.81 191 ASN A CA 1
ATOM 1611 C C . ASN A 1 191 ? -30.445 7.693 -7.418 1.00 69.81 191 ASN A C 1
ATOM 1613 O O . ASN A 1 191 ? -31.028 7.430 -8.468 1.00 69.81 191 ASN A O 1
ATOM 1617 N N . VAL A 1 192 ? -30.799 7.159 -6.245 1.00 69.19 192 VAL A N 1
ATOM 1618 C CA . VAL A 1 192 ? -31.955 6.263 -6.078 1.00 69.19 192 VAL A CA 1
ATOM 1619 C C . VAL A 1 192 ? -33.264 7.010 -6.340 1.00 69.19 192 VAL A C 1
ATOM 1621 O O . VAL A 1 192 ? -34.121 6.494 -7.058 1.00 69.19 192 VAL A O 1
ATOM 1624 N N . SER A 1 193 ? -33.402 8.240 -5.835 1.00 64.94 193 SER A N 1
ATOM 1625 C CA . SER A 1 193 ? -34.584 9.071 -6.089 1.00 64.94 193 SER A CA 1
ATOM 1626 C C . SER A 1 193 ? -34.725 9.427 -7.571 1.00 64.94 193 SER A C 1
ATOM 1628 O O . SER A 1 193 ? -35.793 9.205 -8.134 1.00 64.94 193 SER A O 1
ATOM 1630 N N . LYS A 1 194 ? -33.639 9.853 -8.237 1.00 65.88 194 LYS A N 1
ATOM 1631 C CA . LYS A 1 194 ? -33.623 10.148 -9.686 1.00 65.88 194 LYS A CA 1
ATOM 1632 C C . LYS A 1 194 ? -33.930 8.944 -10.575 1.00 65.88 194 LYS A C 1
ATOM 1634 O O . LYS A 1 194 ? -34.459 9.129 -11.667 1.00 65.88 194 LYS A O 1
ATOM 1639 N N . LYS A 1 195 ? -33.573 7.725 -10.155 1.00 61.94 195 LYS A N 1
ATOM 1640 C CA . LYS A 1 195 ? -33.903 6.502 -10.904 1.00 61.94 195 LYS A CA 1
ATOM 1641 C C . LYS A 1 195 ? -35.405 6.215 -10.860 1.00 61.94 195 LYS A C 1
ATOM 1643 O O . LYS A 1 195 ? -35.994 5.988 -11.907 1.00 61.94 195 LYS A O 1
ATOM 1648 N N . ARG A 1 196 ? -36.028 6.356 -9.683 1.00 55.94 196 ARG A N 1
ATOM 1649 C CA . ARG A 1 196 ? -37.484 6.201 -9.510 1.00 55.94 196 ARG A CA 1
ATOM 1650 C C . ARG A 1 196 ? -38.308 7.222 -10.298 1.00 55.94 196 ARG A C 1
ATOM 1652 O O . ARG A 1 196 ? -39.428 6.920 -10.671 1.00 55.94 196 ARG A O 1
ATOM 1659 N N . THR A 1 197 ? -37.775 8.415 -10.566 1.00 56.03 197 THR A N 1
ATOM 1660 C CA . THR A 1 197 ? -38.477 9.443 -11.362 1.00 56.03 197 THR A CA 1
ATOM 1661 C C . THR A 1 197 ? -38.390 9.229 -12.874 1.00 56.03 197 THR A C 1
ATOM 1663 O O . THR A 1 197 ? -39.070 9.928 -13.607 1.00 56.03 197 THR A O 1
ATOM 1666 N N . ARG A 1 198 ? -37.520 8.331 -13.355 1.00 52.94 198 ARG A N 1
ATOM 1667 C CA . ARG A 1 198 ? -37.352 8.030 -14.791 1.00 52.94 198 ARG A CA 1
ATOM 1668 C C . ARG A 1 198 ? -38.089 6.767 -15.239 1.00 52.94 198 ARG A C 1
ATOM 1670 O O . ARG A 1 198 ? -38.095 6.469 -16.425 1.00 52.94 198 ARG A O 1
ATOM 1677 N N . GLU A 1 199 ? -38.634 6.017 -14.288 1.00 50.84 199 GLU A N 1
ATOM 1678 C CA . GLU A 1 199 ? -39.387 4.775 -14.506 1.00 50.84 199 GLU A CA 1
ATOM 1679 C C . GLU A 1 199 ? -40.912 4.984 -14.359 1.00 50.84 199 GLU A C 1
ATOM 1681 O O . GLU A 1 199 ? -41.667 4.037 -14.556 1.00 50.84 199 GLU A O 1
ATOM 1686 N N . ASN A 1 200 ? -41.345 6.221 -14.071 1.00 44.75 200 ASN A N 1
ATOM 1687 C CA . ASN A 1 200 ? -42.731 6.704 -14.137 1.00 44.75 200 ASN A CA 1
ATOM 1688 C C . ASN A 1 200 ? -42.865 7.707 -15.285 1.00 44.75 200 ASN A C 1
ATOM 1690 O O . ASN A 1 200 ? -43.963 7.765 -15.876 1.00 44.75 200 ASN A O 1
#

Mean predicted aligned error: 10.14 Å

Radius of gyration: 18.72 Å; Cα contacts (8 Å, |Δi|>4): 143; chains: 1; bounding box: 61×37×50 Å

Secondary structure (DSSP, 8-state):
-HHHHHHHHHHT-GGG-HIIIIIIIIHHHHHHHHHHHT-S--TTPPPHHHHHHHHHHHHHHHHHHHHHHHHHTT-SSSSS--HHHHHHHHHHHHHHHHHHHTT-GGGTT-HHHHHHHHHHTT----GGGHHHHH-HHHHHHHHHHHHHHHHHHHT---GGGTTTHHHHHHHHHHHHHHHHHHTTHHHHHHHHHHHHTS--

Solvent-accessible surface area (backbone atoms only — not comparable to full-atom values): 11438 Å² total; per-residue (Å²): 103,75,59,54,44,51,48,27,54,73,76,66,37,54,78,78,36,61,64,50,42,47,65,40,50,49,48,48,50,55,48,40,56,52,41,56,71,71,48,89,74,80,65,79,68,78,57,66,68,52,56,52,50,38,52,51,53,26,48,44,37,22,52,48,51,45,52,52,50,32,63,75,69,64,69,50,97,54,101,60,94,46,74,65,57,55,47,53,52,50,50,53,52,47,52,50,55,48,38,32,66,70,65,35,78,91,40,75,85,34,71,71,42,51,55,49,26,30,57,60,60,72,49,86,61,61,85,76,58,59,55,60,62,71,35,69,68,40,43,52,52,53,17,48,52,50,40,52,50,49,30,65,77,69,65,64,65,64,89,79,41,92,85,34,63,69,57,54,51,52,51,52,52,51,49,52,49,47,53,50,40,67,78,37,41,67,65,52,52,54,50,54,54,55,52,61,68,72,77,108

Sequence (200 aa):
MKTLLRISDKKINLEGNPLFSKQLIQRLQIILETNLRSCVHKTRTLDIKIIIQFVKDVTKTAHLLIIIYLSLFKQHRDEVFTLKDSENILEFINETWWGIYEDSPEFNNKDWAKKVSKLFKFQWFQGTNYYIFTERRCLQTFSHNLLIHWKERTGKFSDCSRGYQKTENDMLVGLINMMVFHSNHETIMNNVSKKRTREN

Foldseek 3Di:
DVLLLVCLCVPVVCCPPCCPVPVAQVVLLVLLVVLQVVDPDVPPQDPSVLLSVLLVLLLSNLLSLLVVVCLVLVVDPDPDDDPVNSVVSSVLSRVLLVCLLVVPVLCVVPVLSVLSNCSSNVHDDPPVCNCCSVPPVNSVVSSVVSNVVVCVVVVPDRPVVPPPPVVVVVVSVVVVVVSSCVSCVVVVVVVVVVVVVVVD

pLDDT: mean 77.51, std 14.55, range [42.16, 96.62]

Organism: NCBI:txid56615

Nearest PDB structures (foldseek):
  5cwi-assembly1_A  TM=2.168E-01  e=4.040E+00  synthetic construct
  4oyd-assembly2_D  TM=2.210E-01  e=6.557E+00  synthetic construct